Protein AF-A0A7J6UBP3-F1 (afdb_monomer)

Structure (mmCIF, N/CA/C/O backbone):
data_AF-A0A7J6UBP3-F1
#
_entry.id   AF-A0A7J6UBP3-F1
#
loop_
_atom_site.group_PDB
_atom_site.id
_atom_site.type_symbol
_atom_site.label_atom_id
_atom_site.label_alt_id
_atom_site.label_comp_id
_atom_site.label_asym_id
_atom_site.label_entity_id
_atom_site.label_seq_id
_atom_site.pdbx_PDB_ins_code
_atom_site.Cartn_x
_atom_site.Cartn_y
_atom_site.Cartn_z
_atom_site.occupancy
_atom_site.B_iso_or_equiv
_atom_site.auth_seq_id
_atom_site.auth_comp_id
_atom_site.auth_asym_id
_atom_site.auth_atom_id
_atom_site.pdbx_PDB_model_num
ATOM 1 N N . MET A 1 1 ? 36.883 30.446 -27.173 1.00 32.16 1 MET A N 1
ATOM 2 C CA . MET A 1 1 ? 37.947 30.997 -26.305 1.00 32.16 1 MET A CA 1
ATOM 3 C C . MET A 1 1 ? 37.702 32.483 -26.129 1.00 32.16 1 MET A C 1
ATOM 5 O O . MET A 1 1 ? 37.330 33.082 -27.133 1.00 32.16 1 MET A O 1
ATOM 9 N N . PRO A 1 2 ? 38.058 33.104 -24.996 1.00 51.06 2 PRO A N 1
ATOM 10 C CA . PRO A 1 2 ? 38.021 32.695 -23.576 1.00 51.06 2 PRO A CA 1
ATOM 11 C C . PRO A 1 2 ? 37.115 33.713 -22.802 1.00 51.06 2 PRO A C 1
ATOM 13 O O . PRO A 1 2 ? 36.391 34.444 -23.465 1.00 51.06 2 PRO A O 1
ATOM 16 N N . ALA A 1 3 ? 36.963 33.838 -21.480 1.00 42.03 3 ALA A N 1
ATOM 17 C CA . ALA A 1 3 ? 37.787 33.620 -20.286 1.00 42.03 3 ALA A CA 1
ATOM 18 C C . ALA A 1 3 ? 36.817 33.646 -19.063 1.00 42.03 3 ALA A C 1
ATOM 20 O O . ALA A 1 3 ? 35.845 34.396 -19.097 1.00 42.03 3 ALA A O 1
ATOM 21 N N . GLU A 1 4 ? 36.863 32.698 -18.117 1.00 41.88 4 GLU A N 1
ATOM 22 C CA . GLU A 1 4 ? 37.595 32.725 -16.819 1.00 41.88 4 GLU A CA 1
ATOM 23 C C . GLU A 1 4 ? 36.608 32.899 -15.633 1.00 41.88 4 GLU A C 1
ATOM 25 O O . GLU A 1 4 ? 35.741 33.762 -15.687 1.00 41.88 4 GLU A O 1
ATOM 30 N N . LEU A 1 5 ? 36.478 31.919 -14.711 1.00 41.25 5 LEU A N 1
ATOM 31 C CA . LEU A 1 5 ? 37.300 31.664 -13.493 1.00 41.25 5 LEU A CA 1
ATOM 32 C C . LEU A 1 5 ? 37.069 32.786 -12.442 1.00 41.25 5 LEU A C 1
ATOM 34 O O . LEU A 1 5 ? 37.090 33.946 -12.812 1.00 41.25 5 LEU A O 1
ATOM 38 N N . LEU A 1 6 ? 36.815 32.619 -11.135 1.00 41.12 6 LEU A N 1
ATOM 39 C CA . LEU A 1 6 ? 37.130 31.638 -10.078 1.00 41.12 6 LEU A CA 1
ATOM 40 C C . LEU A 1 6 ? 36.331 32.096 -8.816 1.00 41.12 6 LEU A C 1
ATOM 42 O O . LEU A 1 6 ? 36.178 33.293 -8.609 1.00 41.12 6 LEU A O 1
ATOM 46 N N . GLU A 1 7 ? 35.615 31.221 -8.100 1.00 38.06 7 GLU A N 1
ATOM 47 C CA . GLU A 1 7 ? 35.977 30.569 -6.814 1.00 38.06 7 GLU A CA 1
ATOM 48 C C . GLU A 1 7 ? 35.662 31.311 -5.490 1.00 38.06 7 GLU A C 1
ATOM 50 O O . GLU A 1 7 ? 36.004 32.473 -5.317 1.00 38.06 7 GLU A O 1
ATOM 55 N N . LYS A 1 8 ? 35.182 30.489 -4.528 1.00 35.69 8 LYS A N 1
ATOM 56 C CA . LYS A 1 8 ? 35.426 30.497 -3.060 1.00 35.69 8 LYS A CA 1
ATOM 57 C C . LYS A 1 8 ? 34.832 31.658 -2.228 1.00 35.69 8 LYS A C 1
ATOM 59 O O . LYS A 1 8 ? 34.708 32.773 -2.689 1.00 35.69 8 LYS A O 1
ATOM 64 N N . THR A 1 9 ? 34.404 31.500 -0.970 1.00 34.50 9 THR A N 1
ATOM 65 C CA . THR A 1 9 ? 34.638 30.480 0.071 1.00 34.50 9 THR A CA 1
ATOM 66 C C . THR A 1 9 ? 33.566 30.620 1.164 1.00 34.50 9 THR A C 1
ATOM 68 O O . THR A 1 9 ? 33.007 31.696 1.354 1.00 34.50 9 THR A O 1
ATOM 71 N N . ALA A 1 10 ? 33.328 29.535 1.902 1.00 38.06 10 ALA A N 1
ATOM 72 C CA . ALA A 1 10 ? 32.544 29.472 3.139 1.00 38.06 10 ALA A CA 1
ATOM 73 C C . ALA A 1 10 ? 33.155 30.286 4.302 1.00 38.06 10 ALA A C 1
ATOM 75 O O . ALA A 1 10 ? 34.328 30.656 4.234 1.00 38.06 10 ALA A O 1
ATOM 76 N N . PRO A 1 11 ? 32.432 30.407 5.430 1.00 42.06 11 PRO A N 1
ATOM 77 C CA . PRO A 1 11 ? 33.072 30.405 6.738 1.00 42.06 11 PRO A CA 1
ATOM 78 C C . PRO A 1 11 ? 32.599 29.225 7.601 1.00 42.06 11 PRO A C 1
ATOM 80 O O . PRO A 1 11 ? 31.406 28.938 7.710 1.00 42.06 11 PRO A O 1
ATOM 83 N N . ALA A 1 12 ? 33.577 28.562 8.216 1.00 36.28 12 ALA A N 1
ATOM 84 C CA . ALA A 1 12 ? 33.416 27.612 9.305 1.00 36.28 12 ALA A CA 1
ATOM 85 C C . ALA A 1 12 ? 33.688 28.312 10.652 1.00 36.28 12 ALA A C 1
ATOM 87 O O . ALA A 1 12 ? 34.549 29.183 10.724 1.00 36.28 12 ALA A O 1
ATOM 88 N N . GLU A 1 13 ? 32.892 27.913 11.649 1.00 35.66 13 GLU A N 1
ATOM 89 C CA . GLU A 1 13 ? 33.176 27.677 13.080 1.00 35.66 13 GLU A CA 1
ATOM 90 C C . GLU A 1 13 ? 34.154 28.574 13.870 1.00 35.66 13 GLU A C 1
ATOM 92 O O . GLU A 1 13 ? 35.322 28.687 13.531 1.00 35.66 13 GLU A O 1
ATOM 97 N N . GLU A 1 14 ? 33.710 29.080 15.032 1.00 33.69 14 GLU A N 1
ATOM 98 C CA . GLU A 1 14 ? 34.100 28.593 16.383 1.00 33.69 14 GLU A CA 1
ATOM 99 C C . GLU A 1 14 ? 33.494 29.501 17.490 1.00 33.69 14 GLU A C 1
ATOM 101 O O . GLU A 1 14 ? 33.507 30.722 17.389 1.00 33.69 14 GLU A O 1
ATOM 106 N N . LYS A 1 15 ? 32.703 28.945 18.425 1.00 33.66 15 LYS A N 1
ATOM 107 C CA . LYS A 1 15 ? 33.054 28.513 19.804 1.00 33.66 15 LYS A CA 1
ATOM 108 C C . LYS A 1 15 ? 33.225 29.652 20.830 1.00 33.66 15 LYS A C 1
ATOM 110 O O . LYS A 1 15 ? 34.252 30.310 20.862 1.00 33.66 15 LYS A O 1
ATOM 115 N N . THR A 1 16 ? 32.279 29.744 21.768 1.00 33.31 16 THR A N 1
ATOM 116 C CA . THR A 1 16 ? 32.472 30.232 23.154 1.00 33.31 16 THR A CA 1
ATOM 117 C C . THR A 1 16 ? 31.357 29.638 24.035 1.00 33.31 16 THR A C 1
ATOM 119 O O . THR A 1 16 ? 30.179 29.919 23.853 1.00 33.31 16 THR A O 1
ATOM 122 N N . THR A 1 17 ? 31.640 28.552 24.763 1.00 33.91 17 THR A N 1
ATOM 123 C CA . THR A 1 17 ? 31.821 28.513 26.233 1.00 33.91 17 THR A CA 1
ATOM 124 C C . THR A 1 17 ? 30.710 29.190 27.044 1.00 33.91 17 THR A C 1
ATOM 126 O O . THR A 1 17 ? 30.782 30.382 27.324 1.00 33.91 17 THR A O 1
ATOM 129 N N . ALA A 1 18 ? 29.740 28.395 27.508 1.00 35.28 18 ALA A N 1
ATOM 130 C CA . ALA A 1 18 ? 28.882 28.732 28.641 1.00 35.28 18 ALA A CA 1
ATOM 131 C C . ALA A 1 18 ? 29.313 27.870 29.837 1.00 35.28 18 ALA A C 1
ATOM 133 O O . ALA A 1 18 ? 29.130 26.652 29.836 1.00 35.28 18 ALA A O 1
ATOM 134 N N . ALA A 1 19 ? 29.959 28.509 30.811 1.00 36.62 19 ALA A N 1
ATOM 135 C CA . ALA A 1 19 ? 30.343 27.905 32.077 1.00 36.62 19 ALA A CA 1
ATOM 136 C C . ALA A 1 19 ? 29.115 27.765 32.988 1.00 36.62 19 ALA A C 1
ATOM 138 O O . ALA A 1 19 ? 28.266 28.656 33.055 1.00 36.62 19 ALA A O 1
ATOM 139 N N . ALA A 1 20 ? 29.040 26.622 33.665 1.00 36.22 20 ALA A N 1
ATOM 140 C CA . ALA A 1 20 ? 28.032 26.285 34.652 1.00 36.22 20 ALA A CA 1
ATOM 141 C C . ALA A 1 20 ? 28.152 27.190 35.889 1.00 36.22 20 ALA A C 1
ATOM 143 O O . ALA A 1 20 ? 29.243 27.364 36.428 1.00 36.22 20 ALA A O 1
ATOM 144 N N . ALA A 1 21 ? 27.021 27.737 36.332 1.00 37.94 21 ALA A N 1
ATOM 145 C CA . ALA A 1 21 ? 26.886 28.401 37.620 1.00 37.94 21 ALA A CA 1
ATOM 146 C C . ALA A 1 21 ? 26.309 27.405 38.636 1.00 37.94 21 ALA A C 1
ATOM 148 O O . ALA A 1 21 ? 25.178 26.937 38.506 1.00 37.94 21 ALA A O 1
ATOM 149 N N . GLU A 1 22 ? 27.135 27.081 39.620 1.00 42.56 22 GLU A N 1
ATOM 150 C CA . GLU A 1 22 ? 26.826 26.382 40.864 1.00 42.56 22 GLU A CA 1
ATOM 151 C C . GLU A 1 22 ? 26.228 27.393 41.864 1.00 42.56 22 GLU A C 1
ATOM 153 O O . GLU A 1 22 ? 26.698 28.535 41.912 1.00 42.56 22 GLU A O 1
ATOM 158 N N . PRO A 1 23 ? 25.228 27.013 42.682 1.00 44.75 23 PRO A N 1
ATOM 159 C CA . PRO A 1 23 ? 25.131 27.640 43.993 1.00 44.75 23 PRO A CA 1
ATOM 160 C C . PRO A 1 23 ? 25.002 26.633 45.143 1.00 44.75 23 PRO A C 1
ATOM 162 O O . PRO A 1 23 ? 24.041 25.875 45.244 1.00 44.75 23 PRO A O 1
ATOM 165 N N . ALA A 1 24 ? 25.986 26.764 46.032 1.00 39.84 24 ALA A N 1
ATOM 166 C CA . ALA A 1 24 ? 25.867 26.890 47.482 1.00 39.84 24 ALA A CA 1
ATOM 167 C C . ALA A 1 24 ? 25.302 25.703 48.280 1.00 39.84 24 ALA A C 1
ATOM 169 O O . ALA A 1 24 ? 24.102 25.565 48.513 1.00 39.84 24 ALA A O 1
ATOM 170 N N . ALA A 1 25 ? 26.248 24.930 48.817 1.00 40.84 25 ALA A N 1
ATOM 171 C CA . ALA A 1 25 ? 26.101 24.184 50.056 1.00 40.84 25 ALA A CA 1
ATOM 172 C C . ALA A 1 25 ? 25.682 25.120 51.206 1.00 40.84 25 ALA A C 1
ATOM 174 O O . ALA A 1 25 ? 26.228 26.213 51.360 1.00 40.84 25 ALA A O 1
ATOM 175 N N . ALA A 1 26 ? 24.712 24.675 52.003 1.00 43.31 26 ALA A N 1
ATOM 176 C CA . ALA A 1 26 ? 24.306 25.343 53.228 1.00 43.31 26 ALA A CA 1
ATOM 177 C C . ALA A 1 26 ? 25.382 25.163 54.310 1.00 43.31 26 ALA A C 1
ATOM 179 O O . ALA A 1 26 ? 25.846 24.051 54.559 1.00 43.31 26 ALA A O 1
ATOM 180 N N . GLU A 1 27 ? 25.760 26.276 54.931 1.00 44.78 27 GLU A N 1
ATOM 181 C CA . GLU A 1 27 ? 26.650 26.362 56.084 1.00 44.78 27 GLU A CA 1
ATOM 182 C C . GLU A 1 27 ? 26.034 25.663 57.308 1.00 44.78 27 GLU A C 1
ATOM 184 O O . GLU A 1 27 ? 24.951 26.023 57.774 1.00 44.78 27 GLU A O 1
ATOM 189 N N . GLU A 1 28 ? 26.749 24.682 57.860 1.00 42.41 28 GLU A N 1
ATOM 190 C CA . GLU A 1 28 ? 26.520 24.173 59.211 1.00 42.41 28 GLU A CA 1
ATOM 191 C C . GLU A 1 28 ? 27.063 25.188 60.228 1.00 42.41 28 GLU A C 1
ATOM 193 O O . GLU A 1 28 ? 28.261 25.470 60.280 1.00 42.41 28 GLU A O 1
ATOM 198 N N . GLN A 1 29 ? 26.179 25.739 61.060 1.00 49.97 29 GLN A N 1
ATOM 199 C CA . GLN A 1 29 ? 26.571 26.499 62.245 1.00 49.97 29 GLN A CA 1
ATOM 200 C C . GLN A 1 29 ? 27.044 25.538 63.354 1.00 49.97 29 GLN A C 1
ATOM 202 O O . GLN A 1 29 ? 26.302 24.617 63.707 1.00 49.97 29 GLN A O 1
ATOM 207 N N . PRO A 1 30 ? 28.222 25.753 63.969 1.00 46.72 30 PRO A N 1
ATOM 208 C CA . PRO A 1 30 ? 28.625 25.023 65.164 1.00 46.72 30 PRO A CA 1
ATOM 209 C C . PRO A 1 30 ? 27.889 25.586 66.388 1.00 46.72 30 PRO A C 1
ATOM 211 O O . PRO A 1 30 ? 28.168 26.695 66.842 1.00 46.72 30 PRO A O 1
ATOM 214 N N . VAL A 1 31 ? 26.936 24.824 66.929 1.00 47.44 31 VAL A N 1
ATOM 215 C CA . VAL A 1 31 ? 26.279 25.149 68.203 1.00 47.44 31 VAL A CA 1
ATOM 216 C C . VAL A 1 31 ? 27.176 24.713 69.365 1.00 47.44 31 VAL A C 1
ATOM 218 O O . VAL A 1 31 ? 27.566 23.552 69.480 1.00 47.44 31 VAL A O 1
ATOM 221 N N . ASP A 1 32 ? 27.487 25.690 70.211 1.00 50.00 32 ASP A N 1
ATOM 222 C CA . ASP A 1 32 ? 28.273 25.629 71.445 1.00 50.00 32 ASP A CA 1
ATOM 223 C C . ASP A 1 32 ? 27.856 24.477 72.392 1.00 50.00 32 ASP A C 1
ATOM 225 O O . ASP A 1 32 ? 26.688 24.393 72.790 1.00 50.00 32 ASP A O 1
ATOM 229 N N . PRO A 1 33 ? 28.783 23.614 72.857 1.00 55.00 33 PRO A N 1
ATOM 230 C CA . PRO A 1 33 ? 28.477 22.561 73.811 1.00 55.00 33 PRO A CA 1
ATOM 231 C C . PRO A 1 33 ? 28.711 23.071 75.235 1.00 55.00 33 PRO A C 1
ATOM 233 O O . PRO A 1 33 ? 29.698 22.726 75.884 1.00 55.00 33 PRO A O 1
ATOM 236 N N . LYS A 1 34 ? 27.810 23.906 75.750 1.00 57.00 34 LYS A N 1
ATOM 237 C CA . LYS A 1 34 ? 27.761 24.213 77.187 1.00 57.00 34 LYS A CA 1
ATOM 238 C C . LYS A 1 34 ? 26.406 24.795 77.549 1.00 57.00 34 LYS A C 1
ATOM 240 O O . LYS A 1 34 ? 26.166 25.970 77.321 1.00 57.00 34 LYS A O 1
ATOM 245 N N . LEU A 1 35 ? 25.557 23.936 78.115 1.00 47.22 35 LEU A N 1
ATOM 246 C CA . LEU A 1 35 ? 24.614 24.177 79.220 1.00 47.22 35 LEU A CA 1
ATOM 247 C C . LEU A 1 35 ? 23.577 23.042 79.215 1.00 47.22 35 LEU A C 1
ATOM 249 O O . LEU A 1 35 ? 22.476 23.169 78.691 1.00 47.22 35 LEU A O 1
ATOM 253 N N . LEU A 1 36 ? 23.954 21.902 79.798 1.00 50.94 36 LEU A N 1
ATOM 254 C CA . LEU A 1 36 ? 23.003 20.869 80.206 1.00 50.94 36 LEU A CA 1
ATOM 255 C C . LEU A 1 36 ? 22.408 21.279 81.563 1.00 50.94 36 LEU A C 1
ATOM 257 O O . LEU A 1 36 ? 23.170 21.384 82.527 1.00 50.94 36 LEU A O 1
ATOM 261 N N . PRO A 1 37 ? 21.086 21.477 81.698 1.00 52.19 37 PRO A N 1
ATOM 262 C CA . PRO A 1 37 ? 20.438 21.335 82.988 1.00 52.19 37 PRO A CA 1
ATOM 263 C C . PRO A 1 37 ? 20.357 19.843 83.330 1.00 52.19 37 PRO A C 1
ATOM 265 O O . PRO A 1 37 ? 19.962 19.007 82.518 1.00 52.19 37 PRO A O 1
ATOM 268 N N . SER A 1 38 ? 20.781 19.517 84.544 1.00 51.66 38 SER A N 1
ATOM 269 C CA . SER A 1 38 ? 20.821 18.188 85.144 1.00 51.66 38 SER A CA 1
ATOM 270 C C . SER A 1 38 ? 19.467 17.481 85.022 1.00 51.66 38 SER A C 1
ATOM 272 O O . SER A 1 38 ? 18.540 17.760 85.782 1.00 51.66 38 SER A O 1
ATOM 274 N N . ALA A 1 39 ? 19.347 16.547 84.077 1.00 50.16 39 ALA A N 1
ATOM 275 C CA . ALA A 1 39 ? 18.206 15.649 83.998 1.00 50.16 39 ALA A CA 1
ATOM 276 C C . ALA A 1 39 ? 18.234 14.716 85.217 1.00 50.16 39 ALA A C 1
ATOM 278 O O . ALA A 1 39 ? 19.058 13.806 85.310 1.00 50.16 39 ALA A O 1
ATOM 279 N N . GLN A 1 40 ? 17.349 14.966 86.182 1.00 50.47 40 GLN A N 1
ATOM 280 C CA . GLN A 1 40 ? 17.013 13.994 87.214 1.00 50.47 40 GLN A CA 1
ATOM 281 C C . GLN A 1 40 ? 16.325 12.806 86.538 1.00 50.47 40 GLN A C 1
ATOM 283 O O . GLN A 1 40 ? 15.156 12.870 86.161 1.00 50.47 40 GLN A O 1
ATOM 288 N N . THR A 1 41 ? 17.074 11.721 86.372 1.00 43.50 41 THR A N 1
ATOM 289 C CA . THR A 1 41 ? 16.579 10.429 85.902 1.00 43.50 41 THR A CA 1
ATOM 290 C C . THR A 1 41 ? 15.648 9.834 86.958 1.00 43.50 41 THR A C 1
ATOM 292 O O . THR A 1 41 ? 16.077 9.113 87.856 1.00 43.50 41 THR A O 1
ATOM 295 N N . ILE A 1 42 ? 14.354 10.138 86.872 1.00 53.12 42 ILE A N 1
ATOM 296 C CA . ILE A 1 42 ? 13.326 9.345 87.548 1.00 53.12 42 ILE A CA 1
ATOM 297 C C . ILE A 1 42 ? 13.184 8.065 86.725 1.00 53.12 42 ILE A C 1
ATOM 299 O O . ILE A 1 42 ? 12.678 8.087 85.604 1.00 53.12 42 ILE A O 1
ATOM 303 N N . ALA A 1 43 ? 13.690 6.956 87.262 1.00 50.81 43 ALA A N 1
ATOM 304 C CA . ALA A 1 43 ? 13.569 5.638 86.658 1.00 50.81 43 ALA A CA 1
ATOM 305 C C . ALA A 1 43 ? 12.086 5.236 86.609 1.00 50.81 43 ALA A C 1
ATOM 307 O O . ALA A 1 43 ? 11.526 4.753 87.592 1.00 50.81 43 ALA A O 1
ATOM 308 N N . GLN A 1 44 ? 11.433 5.466 85.469 1.00 57.38 44 GLN A N 1
ATOM 309 C CA . GLN A 1 44 ? 10.134 4.864 85.204 1.00 57.38 44 GLN A CA 1
ATOM 310 C C . GLN A 1 44 ? 10.312 3.353 84.991 1.00 57.38 44 GLN A C 1
ATOM 312 O O . GLN A 1 44 ? 11.276 2.931 84.345 1.00 57.38 44 GLN A O 1
ATOM 317 N N . PRO A 1 45 ? 9.408 2.517 85.530 1.00 53.56 45 PRO A N 1
ATOM 318 C CA . PRO A 1 45 ? 9.512 1.071 85.407 1.00 53.56 45 PRO A CA 1
ATOM 319 C C . PRO A 1 45 ? 9.417 0.669 83.931 1.00 53.56 45 PRO A C 1
ATOM 321 O O . PRO A 1 45 ? 8.406 0.911 83.270 1.00 53.56 45 PRO A O 1
ATOM 324 N N . ALA A 1 46 ? 10.472 0.022 83.427 1.00 55.31 46 ALA A N 1
ATOM 325 C CA . ALA A 1 46 ? 10.654 -0.356 82.022 1.00 55.31 46 ALA A CA 1
ATOM 326 C C . ALA A 1 46 ? 9.493 -1.176 81.413 1.00 55.31 46 ALA A C 1
ATOM 328 O O . ALA A 1 46 ? 9.361 -1.242 80.193 1.00 55.31 46 ALA A O 1
ATOM 329 N N . GLY A 1 47 ? 8.622 -1.765 82.242 1.00 54.00 47 GLY A N 1
ATOM 330 C CA . GLY A 1 47 ? 7.438 -2.504 81.797 1.00 54.00 47 GLY A CA 1
ATOM 331 C C . GLY A 1 47 ? 6.327 -1.639 81.183 1.00 54.00 47 GLY A C 1
ATOM 332 O O . GLY A 1 47 ? 5.704 -2.067 80.219 1.00 54.00 47 GLY A O 1
ATOM 333 N N . PHE A 1 48 ? 6.104 -0.411 81.671 1.00 54.72 48 PHE A N 1
ATOM 334 C CA . PHE A 1 48 ? 4.983 0.431 81.209 1.00 54.72 48 PHE A CA 1
ATOM 335 C C . PHE A 1 48 ? 5.257 1.130 79.869 1.00 54.72 48 PHE A C 1
ATOM 337 O O . PHE A 1 48 ? 4.352 1.299 79.052 1.00 54.72 48 PHE A O 1
ATOM 344 N N . VAL A 1 49 ? 6.514 1.502 79.612 1.00 58.69 49 VAL A N 1
ATOM 345 C CA . VAL A 1 49 ? 6.916 2.179 78.366 1.00 58.69 49 VAL A CA 1
ATOM 346 C C . VAL A 1 49 ? 6.841 1.220 77.172 1.00 58.69 49 VAL A C 1
ATOM 348 O O . VAL A 1 49 ? 6.398 1.607 76.094 1.00 58.69 49 VAL A O 1
ATOM 351 N N . LEU A 1 50 ? 7.185 -0.056 77.373 1.00 61.19 50 LEU A N 1
ATOM 352 C CA . LEU A 1 50 ? 7.131 -1.086 76.331 1.00 61.19 50 LEU A CA 1
ATOM 353 C C . LEU A 1 50 ? 5.698 -1.447 75.912 1.00 61.19 50 LEU A C 1
ATOM 355 O O . LEU A 1 50 ? 5.455 -1.701 74.732 1.00 61.19 50 LEU A O 1
ATOM 359 N N . GLU A 1 51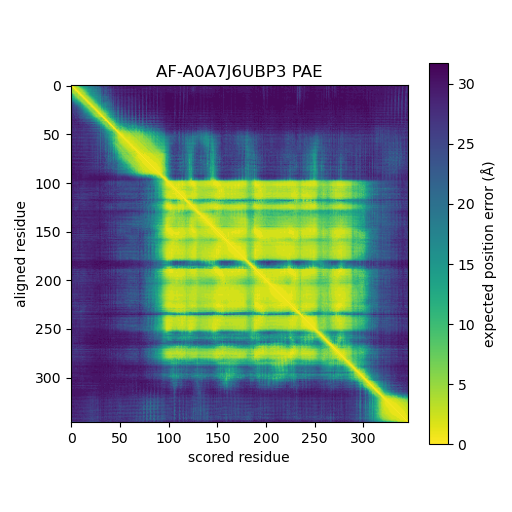 ? 4.738 -1.461 76.840 1.00 65.62 51 GLU A N 1
ATOM 360 C CA . GLU A 1 51 ? 3.331 -1.723 76.504 1.00 65.62 51 GLU A CA 1
ATOM 361 C C . GLU A 1 51 ? 2.659 -0.535 75.807 1.00 65.62 51 GLU A C 1
ATOM 363 O O . GLU A 1 51 ? 1.902 -0.737 74.852 1.00 65.62 51 GLU A O 1
ATOM 368 N N . ALA A 1 52 ? 2.971 0.697 76.221 1.00 67.81 52 ALA A N 1
ATOM 369 C CA . ALA A 1 52 ? 2.487 1.902 75.550 1.00 67.81 52 ALA A CA 1
ATOM 370 C C . ALA A 1 52 ? 3.038 2.010 74.115 1.00 67.81 52 ALA A C 1
ATOM 372 O O . ALA A 1 52 ? 2.262 2.196 73.178 1.00 67.81 52 ALA A O 1
ATOM 373 N N . GLN A 1 53 ? 4.342 1.770 73.921 1.00 70.25 53 GLN A N 1
ATOM 374 C CA . GLN A 1 53 ? 4.969 1.775 72.592 1.00 70.25 53 GLN A CA 1
ATOM 375 C C . GLN A 1 53 ? 4.440 0.657 71.682 1.00 70.25 53 GLN A C 1
ATOM 377 O O . GLN A 1 53 ? 4.248 0.879 70.489 1.00 70.25 53 GLN A O 1
ATOM 382 N N . LYS A 1 54 ? 4.136 -0.534 72.220 1.00 74.56 54 LYS A N 1
ATOM 383 C CA . LYS A 1 54 ? 3.505 -1.612 71.436 1.00 74.56 54 LYS A CA 1
ATOM 384 C C . LYS A 1 54 ? 2.086 -1.261 70.991 1.00 74.56 54 LYS A C 1
ATOM 386 O O . LYS A 1 54 ? 1.720 -1.575 69.860 1.00 74.56 54 LYS A O 1
ATOM 391 N N . LYS A 1 55 ? 1.287 -0.610 71.846 1.00 74.00 55 LYS A N 1
ATOM 392 C CA . LYS A 1 55 ? -0.058 -0.142 71.468 1.00 74.00 55 LYS A CA 1
ATOM 393 C C . LYS A 1 55 ? -0.009 0.967 70.421 1.00 74.00 55 LYS A C 1
ATOM 395 O O . LYS A 1 55 ? -0.819 0.951 69.499 1.00 74.00 55 LYS A O 1
ATOM 400 N N . GLU A 1 56 ? 0.942 1.888 70.531 1.00 74.06 56 GLU A N 1
ATOM 401 C CA . GLU A 1 56 ? 1.116 2.969 69.560 1.00 74.06 56 GLU A CA 1
ATOM 402 C C . GLU A 1 56 ? 1.611 2.446 68.203 1.00 74.06 56 GLU A C 1
ATOM 404 O O . GLU A 1 56 ? 1.047 2.800 67.169 1.00 74.06 56 GLU A O 1
ATOM 409 N N . ALA A 1 57 ? 2.563 1.506 68.195 1.00 71.88 57 ALA A N 1
ATOM 410 C CA . ALA A 1 57 ? 3.019 0.842 66.973 1.00 71.88 57 ALA A CA 1
ATOM 411 C C . ALA A 1 57 ? 1.896 0.041 66.288 1.00 71.88 57 ALA A C 1
ATOM 413 O O . ALA A 1 57 ? 1.751 0.107 65.068 1.00 71.88 57 ALA A O 1
ATOM 414 N N . ALA A 1 58 ? 1.056 -0.663 67.058 1.00 74.06 58 ALA A N 1
ATOM 415 C CA . ALA A 1 58 ? -0.098 -1.384 66.517 1.00 74.06 58 ALA A CA 1
ATOM 416 C C . ALA A 1 58 ? -1.159 -0.433 65.930 1.00 74.06 58 ALA A C 1
ATOM 418 O O . ALA A 1 58 ? -1.727 -0.718 64.875 1.00 74.06 58 ALA A O 1
ATOM 419 N N . ALA A 1 59 ? -1.397 0.718 66.568 1.00 72.81 59 ALA A N 1
ATOM 420 C CA . ALA A 1 59 ? -2.307 1.742 66.055 1.00 72.81 59 ALA A CA 1
ATOM 421 C C . ALA A 1 59 ? -1.772 2.404 64.771 1.00 72.81 59 ALA A C 1
ATOM 423 O O . ALA A 1 59 ? -2.533 2.614 63.827 1.00 72.81 59 ALA A O 1
ATOM 424 N N . GLN A 1 60 ? -0.464 2.668 64.696 1.00 74.25 60 GLN A N 1
ATOM 425 C CA . GLN A 1 60 ? 0.184 3.196 63.491 1.00 74.25 60 GLN A CA 1
ATOM 426 C C . GLN A 1 60 ? 0.168 2.182 62.336 1.00 74.25 60 GLN A C 1
ATOM 428 O O . GLN A 1 60 ? -0.104 2.565 61.199 1.00 74.25 60 GLN A O 1
ATOM 433 N N . GLN A 1 61 ? 0.368 0.887 62.611 1.00 75.81 61 GLN A N 1
ATOM 434 C CA . GLN A 1 61 ? 0.233 -0.169 61.599 1.00 75.81 61 GLN A CA 1
ATOM 435 C C . GLN A 1 61 ? -1.202 -0.299 61.076 1.00 75.81 61 GLN A C 1
ATOM 437 O O . GLN A 1 61 ? -1.399 -0.444 59.870 1.00 75.81 61 GLN A O 1
ATOM 442 N N . ALA A 1 62 ? -2.206 -0.196 61.951 1.00 73.56 62 ALA A N 1
ATOM 443 C CA . ALA A 1 62 ? -3.610 -0.225 61.546 1.00 73.56 62 ALA A CA 1
ATOM 444 C C . ALA A 1 62 ? -3.995 1.002 60.697 1.00 73.56 62 ALA A C 1
ATOM 446 O O . ALA A 1 62 ? -4.683 0.862 59.686 1.00 73.56 62 ALA A O 1
ATOM 447 N N . ALA A 1 63 ? -3.508 2.194 61.057 1.00 73.56 63 ALA A N 1
ATOM 448 C CA . ALA A 1 63 ? -3.733 3.415 60.283 1.00 73.56 63 ALA A CA 1
ATOM 449 C C . ALA A 1 63 ? -3.038 3.372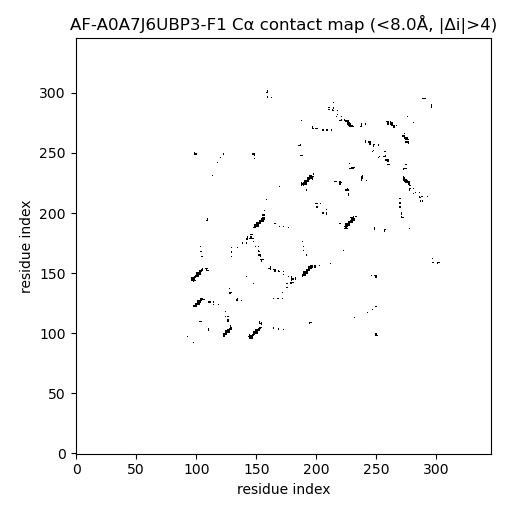 58.909 1.00 73.56 63 ALA A C 1
ATOM 451 O O . ALA A 1 63 ? -3.634 3.766 57.906 1.00 73.56 63 ALA A O 1
ATOM 452 N N . ALA A 1 64 ? -1.813 2.841 58.840 1.00 72.38 64 ALA A N 1
ATOM 453 C CA . ALA A 1 64 ? -1.087 2.666 57.583 1.00 72.38 64 ALA A CA 1
ATOM 454 C C . ALA A 1 64 ? -1.776 1.655 56.648 1.00 72.38 64 ALA A C 1
ATOM 456 O O . ALA A 1 64 ? -1.873 1.901 55.447 1.00 72.38 64 ALA A O 1
ATOM 457 N N . ALA A 1 65 ? -2.313 0.557 57.190 1.00 73.94 65 ALA A N 1
ATOM 458 C CA . ALA A 1 65 ? -3.064 -0.429 56.411 1.00 73.94 65 ALA A CA 1
ATOM 459 C C . ALA A 1 65 ? -4.378 0.147 55.849 1.00 73.94 65 ALA A C 1
ATOM 461 O O . ALA A 1 65 ? -4.696 -0.070 54.681 1.00 73.94 65 ALA A O 1
ATOM 462 N N . ALA A 1 66 ? -5.110 0.938 56.641 1.00 74.31 66 ALA A N 1
ATOM 463 C CA . ALA A 1 66 ? -6.324 1.616 56.179 1.00 74.31 66 ALA A CA 1
ATOM 464 C C . ALA A 1 66 ? -6.028 2.671 55.094 1.00 74.31 66 ALA A C 1
ATOM 466 O O . ALA A 1 66 ? -6.762 2.779 54.112 1.00 74.31 66 ALA A O 1
ATOM 467 N N . ALA A 1 67 ? -4.924 3.414 55.231 1.00 74.31 67 ALA A N 1
ATOM 468 C CA . ALA A 1 67 ? -4.488 4.376 54.222 1.00 74.31 67 ALA A CA 1
ATOM 469 C C . ALA A 1 67 ? -4.075 3.698 52.902 1.00 74.31 67 ALA A C 1
ATOM 471 O O . ALA A 1 67 ? -4.398 4.213 51.832 1.00 74.31 67 ALA A O 1
ATOM 472 N N . ALA A 1 68 ? -3.413 2.537 52.964 1.00 77.25 68 ALA A N 1
ATOM 473 C CA . ALA A 1 68 ? -3.049 1.757 51.780 1.00 77.25 68 ALA A CA 1
ATOM 474 C C . ALA A 1 68 ? -4.288 1.223 51.036 1.00 77.25 68 ALA A C 1
ATOM 476 O O . ALA A 1 68 ? -4.370 1.364 49.818 1.00 77.25 68 ALA A O 1
ATOM 477 N N . SER A 1 69 ? -5.285 0.711 51.767 1.00 82.75 69 SER A N 1
ATOM 478 C CA . SER A 1 69 ? -6.552 0.236 51.188 1.00 82.75 69 SER A CA 1
ATOM 479 C C . SER A 1 69 ? -7.313 1.353 50.464 1.00 82.75 69 SER A C 1
ATOM 481 O O . SER A 1 69 ? -7.756 1.170 49.333 1.00 82.75 69 SER A O 1
ATOM 483 N N . ASN A 1 70 ? -7.415 2.539 51.073 1.00 83.38 70 ASN A N 1
ATOM 484 C CA . ASN A 1 70 ? -8.070 3.690 50.441 1.00 83.38 70 ASN A CA 1
ATOM 485 C C . ASN A 1 70 ? -7.318 4.175 49.191 1.00 83.38 70 ASN A C 1
ATOM 487 O O . ASN A 1 70 ? -7.930 4.679 48.249 1.00 83.38 70 ASN A O 1
ATOM 491 N N . MET A 1 71 ? -5.989 4.034 49.171 1.00 81.31 71 MET A N 1
ATOM 492 C CA . MET A 1 71 ? -5.172 4.401 48.016 1.00 81.31 71 MET A CA 1
ATOM 493 C C . MET A 1 71 ? -5.375 3.423 46.852 1.00 81.31 71 MET A C 1
ATOM 495 O O . MET A 1 71 ? -5.516 3.872 45.715 1.00 81.31 71 MET A O 1
ATOM 499 N N . GLU A 1 72 ? -5.462 2.117 47.123 1.00 85.50 72 GLU A N 1
ATOM 500 C CA . GLU A 1 72 ? -5.781 1.105 46.106 1.00 85.50 72 GLU A CA 1
ATOM 501 C C . GLU A 1 72 ? -7.184 1.301 45.518 1.00 85.50 72 GLU A C 1
ATOM 503 O O . GLU A 1 72 ? -7.337 1.277 44.295 1.00 85.50 72 GLU A O 1
ATOM 508 N N . GLU A 1 73 ? -8.198 1.569 46.348 1.00 87.69 73 GLU A N 1
ATOM 509 C CA . GLU A 1 73 ? -9.559 1.855 45.870 1.00 87.69 73 GLU A CA 1
ATOM 510 C C . GLU A 1 73 ? -9.603 3.103 44.980 1.00 87.69 73 GLU A C 1
ATOM 512 O O . GLU A 1 73 ? -10.225 3.096 43.913 1.00 87.69 73 GLU A O 1
ATOM 517 N N . HIS A 1 74 ? -8.892 4.165 45.369 1.00 81.31 74 HIS A N 1
ATOM 518 C CA . HIS A 1 74 ? -8.795 5.379 44.564 1.00 81.31 74 HIS A CA 1
ATOM 519 C C . HIS A 1 74 ? -8.082 5.116 43.226 1.00 81.31 74 HIS A C 1
ATOM 521 O O . HIS A 1 74 ? -8.469 5.666 42.188 1.00 81.31 74 HIS A O 1
ATOM 527 N N . GLN A 1 75 ? -7.048 4.275 43.222 1.00 82.06 75 GLN A N 1
ATOM 528 C CA . GLN A 1 75 ? -6.312 3.925 42.010 1.00 82.06 75 GLN A CA 1
ATOM 529 C C . GLN A 1 75 ? -7.175 3.080 41.060 1.00 82.06 75 GLN A C 1
ATOM 531 O O . GLN A 1 75 ? -7.217 3.353 39.861 1.00 82.06 75 GLN A O 1
ATOM 536 N N . GLN A 1 76 ? -7.946 2.128 41.595 1.00 88.12 76 GLN A N 1
ATOM 537 C CA . GLN A 1 76 ? -8.909 1.338 40.823 1.00 88.12 76 GLN A CA 1
ATOM 538 C C . GLN A 1 76 ? -10.049 2.197 40.259 1.00 88.12 76 GLN A C 1
ATOM 540 O O . GLN A 1 76 ? -10.414 2.037 39.093 1.00 88.12 76 GLN A O 1
ATOM 545 N N . GLN A 1 77 ? -10.583 3.151 41.031 1.00 86.75 77 GLN A N 1
ATOM 546 C CA . GLN A 1 77 ? -11.584 4.097 40.527 1.00 86.75 77 GLN A CA 1
ATOM 547 C C . GLN A 1 77 ? -11.035 4.977 39.403 1.00 86.75 77 GLN A C 1
ATOM 549 O O . GLN A 1 77 ? -11.722 5.177 38.401 1.00 86.75 77 GLN A O 1
ATOM 554 N N . GLN A 1 78 ? -9.803 5.479 39.529 1.00 76.94 78 GLN A N 1
ATOM 555 C CA . GLN A 1 78 ? -9.168 6.234 38.448 1.00 76.94 78 GLN A CA 1
ATOM 556 C C . GLN A 1 78 ? -8.998 5.379 37.190 1.00 76.94 78 GLN A C 1
ATOM 558 O O . GLN A 1 78 ? -9.301 5.858 36.098 1.00 76.94 78 GLN A O 1
ATOM 563 N N . GLN A 1 79 ? -8.580 4.120 37.335 1.00 80.75 79 GLN A N 1
ATOM 564 C CA . GLN A 1 79 ? -8.455 3.183 36.219 1.00 80.75 79 GLN A CA 1
ATOM 565 C C . GLN A 1 79 ? -9.804 2.978 35.507 1.00 80.75 79 GLN A C 1
ATOM 567 O O . GLN A 1 79 ? -9.882 3.119 34.292 1.00 80.75 79 GLN A O 1
ATOM 572 N N . LEU A 1 80 ? -10.887 2.757 36.263 1.00 88.94 80 LEU A N 1
ATOM 573 C CA . LEU A 1 80 ? -12.245 2.596 35.727 1.00 88.94 80 LEU A CA 1
ATOM 574 C C . LEU A 1 80 ? -12.761 3.849 35.010 1.00 88.94 80 LEU A C 1
ATOM 576 O O . LEU A 1 80 ? -13.425 3.743 33.979 1.00 88.94 80 LEU A O 1
ATOM 580 N N . ILE A 1 81 ? -12.467 5.039 35.540 1.00 83.81 81 ILE A N 1
ATOM 581 C CA . ILE A 1 81 ? -12.821 6.310 34.895 1.00 83.81 81 ILE A CA 1
ATOM 582 C C . ILE A 1 81 ? -12.064 6.460 33.573 1.00 83.81 81 ILE A C 1
ATOM 584 O O . ILE A 1 81 ? -12.660 6.859 32.572 1.00 83.81 81 ILE A O 1
ATOM 588 N N . TRP A 1 82 ? -10.777 6.107 33.549 1.00 71.50 82 TRP A N 1
ATOM 589 C CA . TRP A 1 82 ? -9.965 6.120 32.335 1.00 71.50 82 TRP A CA 1
ATOM 590 C C . TRP A 1 82 ? -10.458 5.120 31.295 1.00 71.50 82 TRP A C 1
ATOM 592 O O . TRP A 1 82 ? -10.645 5.499 30.140 1.00 71.50 82 TRP A O 1
ATOM 602 N N . ASP A 1 83 ? -10.739 3.884 31.699 1.00 84.50 83 ASP A N 1
ATOM 603 C CA . ASP A 1 83 ? -11.268 2.849 30.813 1.00 84.50 83 ASP A CA 1
ATOM 604 C C . ASP A 1 83 ? -12.622 3.267 30.233 1.00 84.50 83 ASP A C 1
ATOM 606 O O . ASP A 1 83 ? -12.850 3.127 29.031 1.00 84.50 83 ASP A O 1
ATOM 610 N N . LYS A 1 84 ? -13.492 3.877 31.049 1.00 85.19 84 LYS A N 1
ATOM 611 C CA . LYS A 1 84 ? -14.780 4.412 30.597 1.00 85.19 84 LYS A CA 1
ATOM 612 C C . LYS A 1 84 ? -14.623 5.596 29.644 1.00 85.19 84 LYS A C 1
ATOM 614 O O . LYS A 1 84 ? -15.308 5.636 28.633 1.00 85.19 84 LYS A O 1
ATOM 619 N N . LEU A 1 85 ? -13.710 6.532 29.906 1.00 69.44 85 LEU A N 1
ATOM 620 C CA . LEU A 1 85 ? -13.423 7.651 28.998 1.00 69.44 85 LEU A CA 1
ATOM 621 C C . LEU A 1 85 ? -12.845 7.176 27.663 1.00 69.44 85 LEU A C 1
ATOM 623 O O . LEU A 1 85 ? -13.198 7.716 26.616 1.00 69.44 85 LEU A O 1
ATOM 627 N N . ILE A 1 86 ? -11.975 6.163 27.685 1.00 73.75 86 ILE A N 1
ATOM 628 C CA . ILE A 1 86 ? -11.459 5.518 26.476 1.00 73.75 86 ILE A CA 1
ATOM 629 C C . ILE A 1 86 ? -12.614 4.857 25.725 1.00 73.75 86 ILE A C 1
ATOM 631 O O . ILE A 1 86 ? -12.738 5.064 24.521 1.00 73.75 86 ILE A O 1
ATOM 635 N N . GLN A 1 87 ? -13.484 4.125 26.419 1.00 74.69 87 GLN A N 1
ATOM 636 C CA . GLN A 1 87 ? -14.645 3.471 25.826 1.00 74.69 87 GLN A CA 1
ATOM 637 C C . GLN A 1 87 ? -15.631 4.487 25.224 1.00 74.69 87 GLN A C 1
ATOM 639 O O . GLN A 1 87 ? -15.972 4.364 24.055 1.00 74.69 87 GLN A O 1
ATOM 644 N N . ASP A 1 88 ? -15.990 5.551 25.944 1.00 69.81 88 ASP A N 1
ATOM 645 C CA . ASP A 1 88 ? -16.892 6.614 25.476 1.00 69.81 88 ASP A CA 1
ATOM 646 C C . ASP A 1 88 ? -16.273 7.418 24.310 1.00 69.81 88 ASP A C 1
ATOM 648 O O . ASP A 1 88 ? -16.958 7.808 23.356 1.00 69.81 88 ASP A O 1
ATOM 652 N N . TYR A 1 89 ? -14.955 7.651 24.325 1.00 60.50 89 TYR A N 1
ATOM 653 C CA . TYR A 1 89 ? -14.228 8.253 23.202 1.00 60.50 89 TYR A CA 1
ATOM 654 C C . TYR A 1 89 ? -14.218 7.341 21.967 1.00 60.50 89 TYR A C 1
ATOM 656 O O . TYR A 1 89 ? -14.330 7.816 20.832 1.00 60.50 89 TYR A O 1
ATOM 664 N N . LEU A 1 90 ? -14.096 6.029 22.172 1.00 58.66 90 LEU A N 1
ATOM 665 C CA . LEU A 1 90 ? -14.187 5.036 21.107 1.00 58.66 90 LEU A CA 1
ATOM 666 C C . LEU A 1 90 ? -15.621 4.967 20.557 1.00 58.66 90 LEU A C 1
ATOM 668 O O . LEU A 1 90 ? -15.807 5.081 19.346 1.00 58.66 90 LEU A O 1
ATOM 672 N N . ASP A 1 91 ? -16.631 4.897 21.422 1.00 60.44 91 ASP A N 1
ATOM 673 C CA . ASP A 1 91 ? -18.050 4.770 21.072 1.00 60.44 91 ASP A CA 1
ATOM 674 C C . ASP A 1 91 ? -18.597 6.029 20.377 1.00 60.44 91 ASP A C 1
ATOM 676 O O . ASP A 1 91 ? -19.296 5.935 19.364 1.00 60.44 91 ASP A O 1
ATOM 680 N N . SER A 1 92 ? -18.199 7.225 20.823 1.00 54.75 92 SER A N 1
ATOM 681 C CA . SER A 1 92 ? -18.563 8.491 20.162 1.00 54.75 92 SER A CA 1
ATOM 682 C C . SER A 1 92 ? -17.925 8.656 18.775 1.00 54.75 92 SER A C 1
ATOM 684 O O . SER A 1 92 ? -18.505 9.310 17.903 1.00 54.75 92 SER A O 1
ATOM 686 N N . ARG A 1 93 ? -16.775 8.015 18.510 1.00 50.81 93 ARG A N 1
ATOM 687 C CA . ARG A 1 93 ? -16.192 7.922 17.159 1.00 50.81 93 ARG A CA 1
ATOM 688 C C . ARG A 1 93 ? -16.790 6.798 16.313 1.00 50.81 93 ARG A C 1
ATOM 690 O O . ARG A 1 93 ? -16.798 6.929 15.090 1.00 50.81 93 ARG A O 1
ATOM 697 N N . HIS A 1 94 ? -17.327 5.740 16.918 1.00 47.81 94 HIS A N 1
ATOM 698 C CA . HIS A 1 94 ? -17.929 4.610 16.203 1.00 47.81 94 HIS A CA 1
ATOM 699 C C . HIS A 1 94 ? -19.213 4.966 15.431 1.00 47.81 94 HIS A C 1
ATOM 701 O O . HIS A 1 94 ? -19.525 4.299 14.442 1.00 47.81 94 HIS A O 1
ATOM 707 N N . ALA A 1 95 ? -19.903 6.062 15.770 1.00 47.75 95 ALA A N 1
ATOM 708 C CA . ALA A 1 95 ? -21.039 6.560 14.983 1.00 47.75 95 ALA A CA 1
ATOM 709 C C . ALA A 1 95 ? -20.637 7.101 13.589 1.00 47.75 95 ALA A C 1
ATOM 711 O O . ALA A 1 95 ? -21.464 7.168 12.676 1.00 47.75 95 ALA A O 1
ATOM 712 N N . ALA A 1 96 ? -19.359 7.436 13.378 1.00 52.84 96 ALA A N 1
ATOM 713 C CA . ALA A 1 96 ? -18.820 7.841 12.085 1.00 52.84 96 ALA A CA 1
ATOM 714 C C . ALA A 1 96 ? -17.973 6.704 11.501 1.00 52.84 96 ALA A C 1
ATOM 716 O O . ALA A 1 96 ? -16.817 6.550 11.874 1.00 52.84 96 ALA A O 1
ATOM 717 N N . ARG A 1 97 ? -18.563 5.918 10.585 1.00 55.53 97 ARG A N 1
ATOM 718 C CA . ARG A 1 97 ? -17.926 4.914 9.697 1.00 55.53 97 ARG A CA 1
ATOM 719 C C . ARG A 1 97 ? -16.391 4.918 9.791 1.00 55.53 97 ARG A C 1
ATOM 721 O O . ARG A 1 97 ? -15.731 5.673 9.078 1.00 55.53 97 ARG A O 1
ATOM 728 N N . THR A 1 98 ? -15.829 4.103 10.681 1.00 76.06 98 THR A N 1
ATOM 729 C CA . THR A 1 98 ? -14.389 4.107 10.952 1.00 76.06 98 THR A CA 1
ATOM 730 C C . THR A 1 98 ? -13.665 3.462 9.770 1.00 76.06 98 THR A C 1
ATOM 732 O O . THR A 1 98 ? -13.730 2.254 9.535 1.00 76.06 98 THR A O 1
ATOM 735 N N . THR A 1 99 ? -13.014 4.299 8.968 1.00 86.06 99 THR A N 1
ATOM 736 C CA . THR A 1 99 ? -12.201 3.889 7.819 1.00 86.06 99 THR A CA 1
ATOM 737 C C . THR A 1 99 ? -10.732 3.914 8.216 1.00 86.06 99 THR A C 1
ATOM 739 O O . THR A 1 99 ? -10.273 4.909 8.793 1.00 86.06 99 THR A O 1
ATOM 742 N N . ALA A 1 100 ? -9.985 2.869 7.876 1.00 89.75 100 ALA A N 1
ATOM 743 C CA . ALA A 1 100 ? -8.554 2.787 8.137 1.00 89.75 100 ALA A CA 1
ATOM 744 C C . ALA A 1 100 ? -7.751 2.525 6.860 1.00 89.75 100 ALA A C 1
ATOM 746 O O . ALA A 1 100 ? -8.168 1.760 5.992 1.00 89.75 100 ALA A O 1
ATOM 747 N N . ALA A 1 101 ? -6.572 3.135 6.776 1.00 91.75 101 ALA A N 1
ATOM 748 C CA . ALA A 1 101 ? -5.542 2.784 5.814 1.00 91.75 101 ALA A CA 1
ATOM 749 C C . ALA A 1 101 ? -4.361 2.154 6.557 1.00 91.75 101 ALA A C 1
ATOM 751 O O . ALA A 1 101 ? -3.781 2.771 7.453 1.00 91.75 101 ALA A O 1
ATOM 752 N N . VAL A 1 102 ? -4.007 0.930 6.182 1.00 92.44 102 VAL A N 1
ATOM 753 C CA . VAL A 1 102 ? -2.891 0.185 6.771 1.00 92.44 102 VAL A CA 1
ATOM 754 C C . VAL A 1 102 ? -1.757 0.165 5.775 1.00 92.44 102 VAL A C 1
ATOM 756 O O . VAL A 1 102 ? -1.894 -0.391 4.691 1.00 92.44 102 VAL A O 1
ATOM 759 N N . PHE A 1 103 ? -0.634 0.760 6.139 1.00 94.06 103 PHE A N 1
ATOM 760 C CA . PHE A 1 103 ? 0.550 0.777 5.309 1.00 94.06 103 PHE A CA 1
ATOM 761 C C . PHE A 1 103 ? 1.495 -0.333 5.763 1.00 94.06 103 PHE A C 1
ATOM 763 O O . PHE A 1 103 ? 1.986 -0.315 6.891 1.00 94.06 103 PHE A O 1
ATOM 770 N N . LEU A 1 104 ? 1.786 -1.262 4.857 1.00 93.50 104 LEU A N 1
ATOM 771 C CA . LEU A 1 104 ? 2.747 -2.349 5.019 1.00 93.50 104 LEU A CA 1
ATOM 772 C C . LEU A 1 104 ? 3.984 -2.040 4.189 1.00 93.50 104 LEU A C 1
ATOM 774 O O . LEU A 1 104 ? 3.862 -1.549 3.078 1.00 93.50 104 LEU A O 1
ATOM 778 N N . GLY A 1 105 ? 5.184 -2.309 4.689 1.00 92.19 105 GLY A N 1
ATOM 779 C CA . GLY A 1 105 ? 6.394 -2.151 3.877 1.00 92.19 105 GLY A CA 1
ATOM 780 C C . GLY A 1 105 ? 7.662 -2.082 4.707 1.00 92.19 105 GLY A C 1
ATOM 781 O O . GLY A 1 105 ? 7.616 -1.783 5.904 1.00 92.19 105 GLY A O 1
ATOM 782 N N . SER A 1 106 ? 8.801 -2.327 4.066 1.00 90.81 106 SER A N 1
ATOM 783 C CA . SER A 1 106 ? 10.114 -2.340 4.716 1.00 90.81 106 SER A CA 1
ATOM 784 C C . SER A 1 106 ? 10.516 -0.964 5.265 1.00 90.81 106 SER A C 1
ATOM 786 O O . SER A 1 106 ? 9.963 0.084 4.900 1.00 90.81 106 SER A O 1
ATOM 788 N N . LYS A 1 107 ? 11.498 -0.952 6.172 1.00 90.00 107 LYS A N 1
ATOM 789 C CA . LYS A 1 107 ? 12.119 0.286 6.656 1.00 90.00 107 LYS A CA 1
ATOM 790 C C . LYS A 1 107 ? 12.819 0.987 5.487 1.00 90.00 107 LYS A C 1
ATOM 792 O O . LYS A 1 107 ? 13.550 0.351 4.742 1.00 90.00 107 LYS A O 1
ATOM 797 N N . GLY A 1 108 ? 12.599 2.293 5.326 1.00 89.94 108 GLY A N 1
ATOM 798 C CA . GLY A 1 108 ? 13.223 3.077 4.247 1.00 89.94 108 GLY A CA 1
ATOM 799 C C . GLY A 1 108 ? 12.498 3.041 2.893 1.00 89.94 108 GLY A C 1
ATOM 800 O O . GLY A 1 108 ? 12.885 3.780 1.990 1.00 89.94 108 GLY A O 1
ATOM 801 N N . SER A 1 109 ? 11.392 2.297 2.778 1.00 91.06 109 SER A N 1
ATOM 802 C CA . SER A 1 109 ? 10.546 2.233 1.570 1.00 91.06 109 SER A CA 1
ATOM 803 C C . SER A 1 109 ? 9.784 3.525 1.238 1.00 91.06 109 SER A C 1
ATOM 805 O O . SER A 1 109 ? 8.999 3.569 0.298 1.00 91.06 109 SER A O 1
ATOM 807 N N . GLY A 1 110 ? 9.950 4.595 2.020 1.00 90.38 110 GLY A N 1
ATOM 808 C CA . GLY A 1 110 ? 9.201 5.845 1.841 1.00 90.38 110 GLY A CA 1
ATOM 809 C C . GLY A 1 110 ? 7.768 5.813 2.386 1.00 90.38 110 GLY A C 1
ATOM 810 O O . GLY A 1 110 ? 7.036 6.786 2.225 1.00 90.38 110 GLY A O 1
ATOM 811 N N . LYS A 1 111 ? 7.373 4.740 3.080 1.00 91.75 111 LYS A N 1
ATOM 812 C CA . LYS A 1 111 ? 6.051 4.568 3.702 1.00 91.75 111 LYS A CA 1
ATOM 813 C C . LYS A 1 111 ? 5.668 5.701 4.661 1.00 91.75 111 LYS A C 1
ATOM 815 O O . LYS A 1 111 ? 4.614 6.305 4.511 1.00 91.75 111 LYS A O 1
ATOM 820 N N . THR A 1 112 ? 6.554 6.061 5.587 1.00 91.62 112 THR A N 1
ATOM 821 C CA . THR A 1 112 ? 6.323 7.162 6.536 1.00 91.62 112 THR A CA 1
ATOM 822 C C . THR A 1 112 ? 6.202 8.506 5.810 1.00 91.62 112 THR A C 1
ATOM 824 O O . THR A 1 112 ? 5.315 9.299 6.111 1.00 91.62 112 THR A O 1
ATOM 827 N N . SER A 1 113 ? 7.021 8.746 4.779 1.00 91.12 113 SER A N 1
ATOM 828 C CA . SER A 1 113 ? 6.925 9.951 3.941 1.00 91.12 113 SER A CA 1
ATOM 829 C C . SER A 1 113 ? 5.607 10.023 3.168 1.00 91.12 113 SER A C 1
ATOM 831 O O . SER A 1 113 ? 5.030 11.104 3.054 1.00 91.12 113 SER A O 1
ATOM 833 N N . LEU A 1 114 ? 5.114 8.885 2.668 1.00 89.12 114 LEU A N 1
ATOM 834 C CA . LEU A 1 114 ? 3.771 8.776 2.106 1.00 89.12 114 LEU A CA 1
ATOM 835 C C . LEU A 1 114 ? 2.732 9.167 3.160 1.00 89.12 114 LEU A C 1
ATOM 837 O O . LEU A 1 114 ? 2.000 10.128 2.948 1.00 89.12 114 LEU A O 1
ATOM 841 N N . ILE A 1 115 ? 2.722 8.511 4.322 1.00 90.19 115 ILE A N 1
ATOM 842 C CA . ILE A 1 115 ? 1.767 8.792 5.407 1.00 90.19 115 ILE A CA 1
ATOM 843 C C . ILE A 1 115 ? 1.751 10.282 5.768 1.00 90.19 115 ILE A C 1
ATOM 845 O O . ILE A 1 115 ? 0.677 10.877 5.804 1.00 90.19 115 ILE A O 1
ATOM 849 N N . HIS A 1 116 ? 2.915 10.919 5.945 1.00 86.75 116 HIS A N 1
ATOM 850 C CA . HIS A 1 116 ? 3.001 12.349 6.264 1.00 86.75 116 HIS A CA 1
ATOM 851 C C . HIS A 1 116 ? 2.385 13.251 5.191 1.00 86.75 116 HIS A C 1
ATOM 853 O O . HIS A 1 116 ? 1.691 14.212 5.528 1.00 86.75 116 HIS A O 1
ATOM 859 N N . LYS A 1 117 ? 2.569 12.931 3.903 1.00 83.56 117 LYS A N 1
ATOM 860 C CA . LYS A 1 117 ? 1.887 13.649 2.813 1.00 83.56 117 LYS A CA 1
ATOM 861 C C . LYS A 1 117 ? 0.361 13.448 2.851 1.00 83.56 117 LYS A C 1
ATOM 863 O O . LYS A 1 117 ? -0.372 14.293 2.339 1.00 83.56 117 LYS A O 1
ATOM 868 N N . TYR A 1 118 ? -0.117 12.382 3.500 1.00 73.25 118 TYR A N 1
ATOM 869 C CA . TYR A 1 118 ? -1.520 11.956 3.555 1.00 73.25 118 TYR A CA 1
ATOM 870 C C . TYR A 1 118 ? -2.241 12.156 4.890 1.00 73.25 118 TYR A C 1
ATOM 872 O O . TYR A 1 118 ? -3.429 11.842 4.975 1.00 73.25 118 TYR A O 1
ATOM 880 N N . LEU A 1 119 ? -1.603 12.786 5.881 1.00 67.12 119 LEU A N 1
ATOM 881 C CA . LEU A 1 119 ? -2.214 13.110 7.182 1.00 67.12 119 LEU A CA 1
ATOM 882 C C . LEU A 1 119 ? -3.498 13.960 7.085 1.00 67.12 119 LEU A C 1
ATOM 884 O O . LEU A 1 119 ? -4.233 14.082 8.056 1.00 67.12 119 LEU A O 1
ATOM 888 N N . LYS A 1 120 ? -3.801 14.538 5.914 1.00 74.44 120 LYS A N 1
ATOM 889 C CA . LYS A 1 120 ? -5.026 15.315 5.662 1.00 74.44 120 LYS A CA 1
ATOM 890 C C . LYS A 1 120 ? -6.274 14.457 5.399 1.00 74.44 120 LYS A C 1
ATOM 892 O O . LYS A 1 120 ? -7.355 15.014 5.209 1.00 74.44 120 LYS A O 1
ATOM 897 N N . LEU A 1 121 ? -6.154 13.131 5.308 1.00 74.44 121 LEU A N 1
ATOM 898 C CA . LEU A 1 121 ? -7.311 12.246 5.151 1.00 74.44 121 LEU A CA 1
ATOM 899 C C . LEU A 1 121 ? -8.026 12.069 6.496 1.00 74.44 121 LEU A C 1
ATOM 901 O O . LEU A 1 121 ? -7.388 11.834 7.516 1.00 74.44 121 LEU A O 1
ATOM 905 N N . LYS A 1 122 ? -9.363 12.131 6.494 1.00 82.94 122 LYS A N 1
ATOM 906 C CA . LYS A 1 122 ? -10.201 11.837 7.672 1.00 82.94 122 LYS A CA 1
ATOM 907 C C . LYS A 1 122 ? -10.302 10.321 7.922 1.00 82.94 122 LYS A C 1
ATOM 909 O O . LYS A 1 122 ? -11.399 9.782 7.988 1.00 82.94 122 LYS A O 1
ATOM 914 N N . ALA A 1 123 ? -9.167 9.629 7.971 1.00 84.94 123 ALA A N 1
ATOM 915 C CA . ALA A 1 123 ? -9.069 8.184 8.158 1.00 84.94 123 ALA A CA 1
ATOM 916 C C . ALA A 1 123 ? -7.982 7.853 9.184 1.00 84.94 123 ALA A C 1
ATOM 918 O O . ALA A 1 123 ? -7.032 8.615 9.362 1.00 84.94 123 ALA A O 1
ATOM 919 N N . HIS A 1 124 ? -8.103 6.698 9.836 1.00 88.31 124 HIS A N 1
ATOM 920 C CA . HIS A 1 124 ? -7.053 6.191 10.714 1.00 88.31 124 HIS A CA 1
ATOM 921 C C . HIS A 1 124 ? -5.906 5.643 9.863 1.00 88.31 124 HIS A C 1
ATOM 923 O O . HIS A 1 124 ? -6.130 4.785 9.012 1.00 88.31 124 HIS A O 1
ATOM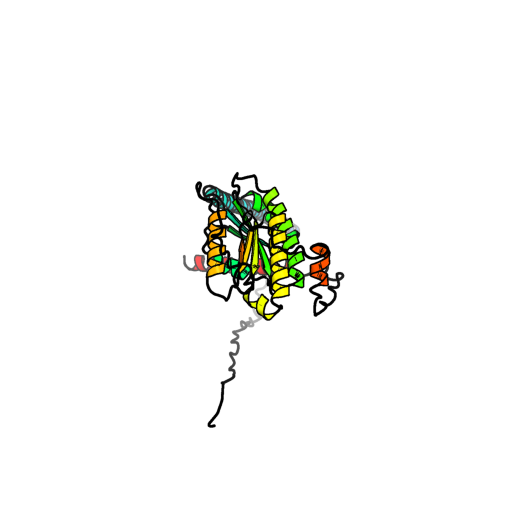 929 N N . LEU A 1 125 ? -4.689 6.149 10.061 1.00 90.12 125 LEU A N 1
ATOM 930 C CA . LEU A 1 125 ? -3.507 5.706 9.322 1.00 90.12 125 LEU A CA 1
ATOM 931 C C . LEU A 1 125 ? -2.638 4.848 10.242 1.00 90.12 125 LEU A C 1
ATOM 933 O O . LEU A 1 125 ? -2.258 5.299 11.321 1.00 90.12 125 LEU A O 1
ATOM 937 N N . PHE A 1 126 ? -2.315 3.635 9.804 1.00 90.19 126 PHE A N 1
ATOM 938 C CA . PHE A 1 126 ? -1.454 2.711 10.538 1.00 90.19 126 PHE A CA 1
ATOM 939 C C . PHE A 1 126 ? -0.175 2.447 9.751 1.00 90.19 126 PHE A C 1
ATOM 941 O O . PHE A 1 126 ? -0.234 2.058 8.587 1.00 90.19 126 PHE A O 1
ATOM 948 N N . ASP A 1 127 ? 0.976 2.641 10.392 1.00 91.19 127 ASP A N 1
ATOM 949 C CA . ASP A 1 127 ? 2.279 2.201 9.889 1.00 91.19 127 ASP A CA 1
ATOM 950 C C . ASP A 1 127 ? 2.590 0.847 10.532 1.00 91.19 127 ASP A C 1
ATOM 952 O O . ASP A 1 127 ? 2.842 0.766 11.735 1.00 91.19 127 ASP A O 1
ATOM 956 N N . VAL A 1 128 ? 2.501 -0.226 9.747 1.00 86.31 128 VAL A N 1
ATOM 957 C CA . VAL A 1 128 ? 2.738 -1.590 10.219 1.00 86.31 128 VAL A CA 1
ATOM 958 C C . VAL A 1 128 ? 3.974 -2.133 9.507 1.00 86.31 128 VAL A C 1
ATOM 960 O O . VAL A 1 128 ? 4.074 -2.159 8.276 1.00 86.31 128 VAL A O 1
ATOM 963 N N . GLY A 1 129 ? 4.964 -2.545 10.298 1.00 78.62 129 GLY A N 1
ATOM 964 C CA . GLY A 1 129 ? 6.149 -3.218 9.776 1.00 78.62 129 GLY A CA 1
ATOM 965 C C . GLY A 1 129 ? 5.794 -4.567 9.135 1.00 78.62 129 GLY A C 1
ATOM 966 O O . GLY A 1 129 ? 4.750 -5.139 9.435 1.00 78.62 129 GLY A O 1
ATOM 967 N N . PRO A 1 130 ? 6.672 -5.131 8.291 1.00 68.19 130 PRO A N 1
ATOM 968 C CA . PRO A 1 130 ? 6.430 -6.428 7.661 1.00 68.19 130 PRO A CA 1
ATOM 969 C C . PRO A 1 130 ? 6.514 -7.605 8.654 1.00 68.19 130 PRO A C 1
ATOM 971 O O . PRO A 1 130 ? 6.314 -8.751 8.264 1.00 68.19 130 PRO A O 1
ATOM 974 N N . SER A 1 131 ? 6.830 -7.359 9.933 1.00 73.25 131 SER A N 1
ATOM 975 C CA . SER A 1 131 ? 6.990 -8.424 10.918 1.00 73.25 131 SER A CA 1
ATOM 976 C C . SER A 1 131 ? 5.646 -9.036 11.319 1.00 73.25 131 SER A C 1
ATOM 978 O O . SER A 1 131 ? 4.649 -8.349 11.557 1.00 73.25 131 SER A O 1
ATOM 980 N N . ARG A 1 132 ? 5.643 -10.362 11.492 1.00 68.69 132 ARG A N 1
ATOM 981 C CA . ARG A 1 132 ? 4.490 -11.118 12.008 1.00 68.69 132 ARG A CA 1
ATOM 982 C C . ARG A 1 132 ? 3.994 -10.579 13.355 1.00 68.69 132 ARG A C 1
ATOM 984 O O . ARG A 1 132 ? 2.794 -10.609 13.616 1.00 68.69 132 ARG A O 1
ATOM 991 N N . THR A 1 133 ? 4.906 -10.065 14.177 1.00 74.75 133 THR A N 1
ATOM 992 C CA . THR A 1 133 ? 4.611 -9.452 15.478 1.00 74.75 133 THR A CA 1
ATOM 993 C C . THR A 1 133 ? 3.829 -8.147 15.347 1.00 74.75 133 THR A C 1
ATOM 995 O O . THR A 1 133 ? 2.858 -7.950 16.071 1.00 74.75 133 THR A O 1
ATOM 998 N N . ALA A 1 134 ? 4.178 -7.284 14.386 1.00 72.31 134 ALA A N 1
ATOM 999 C CA . ALA A 1 134 ? 3.452 -6.037 14.153 1.00 72.31 134 ALA A CA 1
ATOM 1000 C C . ALA A 1 134 ? 2.010 -6.310 13.693 1.00 72.31 134 ALA A C 1
ATOM 1002 O O . ALA A 1 134 ? 1.082 -5.629 14.125 1.00 72.31 134 ALA A O 1
ATOM 1003 N N . TRP A 1 135 ? 1.806 -7.361 12.890 1.00 73.94 135 TRP A N 1
ATOM 1004 C CA . TRP A 1 135 ? 0.464 -7.827 12.537 1.00 73.94 135 TRP A CA 1
ATOM 1005 C C . TRP A 1 135 ? -0.332 -8.315 13.755 1.00 73.94 135 TRP A C 1
ATOM 1007 O O . TRP A 1 135 ? -1.484 -7.925 13.911 1.00 73.94 135 TRP A O 1
ATOM 1017 N N . GLN A 1 136 ? 0.258 -9.140 14.626 1.00 79.56 136 GLN A N 1
ATOM 1018 C CA . GLN A 1 136 ? -0.442 -9.666 15.810 1.00 79.56 136 GLN A CA 1
ATOM 1019 C C . GLN A 1 136 ? -0.953 -8.553 16.733 1.00 79.56 136 GLN A C 1
ATOM 1021 O O . GLN A 1 136 ? -2.017 -8.694 17.327 1.00 79.56 136 GLN A O 1
ATOM 1026 N N . LEU A 1 137 ? -0.231 -7.432 16.809 1.00 77.00 137 LEU A N 1
ATOM 1027 C CA . LEU A 1 137 ? -0.663 -6.246 17.552 1.00 77.00 137 LEU A CA 1
ATOM 1028 C C . LEU A 1 137 ? -1.795 -5.485 16.846 1.00 77.00 137 LEU A C 1
ATOM 1030 O O . LEU A 1 137 ? -2.662 -4.916 17.505 1.00 77.00 137 LEU A O 1
ATOM 1034 N N . PHE A 1 138 ? -1.802 -5.470 15.512 1.00 80.94 138 PHE A N 1
ATOM 1035 C CA . PHE A 1 138 ? -2.828 -4.782 14.728 1.00 80.94 138 PHE A CA 1
ATOM 1036 C C . PHE A 1 138 ? -4.124 -5.600 14.579 1.00 80.94 138 PHE A C 1
ATOM 1038 O O . PHE A 1 138 ? -5.199 -5.021 14.424 1.00 80.94 138 PHE A O 1
ATOM 1045 N N . GLU A 1 139 ? -4.056 -6.931 14.662 1.00 81.12 139 GLU A N 1
ATOM 1046 C CA . GLU A 1 139 ? -5.190 -7.839 14.445 1.00 81.12 139 GLU A CA 1
ATOM 1047 C C . GLU A 1 139 ? -6.431 -7.494 15.300 1.00 81.12 139 GLU A C 1
ATOM 1049 O O . GLU A 1 139 ? -7.500 -7.310 14.709 1.00 81.12 139 GLU A O 1
ATOM 1054 N N . PRO A 1 140 ? -6.339 -7.279 16.630 1.00 80.69 140 PRO A N 1
ATOM 1055 C CA . PRO A 1 140 ? -7.498 -6.893 17.443 1.00 80.69 140 PRO A CA 1
ATOM 1056 C C . PRO A 1 140 ? -8.076 -5.522 17.066 1.00 80.69 140 PRO A C 1
ATOM 1058 O O . PRO A 1 140 ? -9.277 -5.286 17.183 1.00 80.69 140 PRO A O 1
ATOM 1061 N N . ILE A 1 141 ? -7.224 -4.606 16.598 1.00 80.19 141 ILE A N 1
ATOM 1062 C CA . ILE A 1 141 ? -7.616 -3.245 16.213 1.00 80.19 141 ILE A CA 1
ATOM 1063 C C . ILE A 1 141 ? -8.336 -3.271 14.860 1.00 80.19 141 ILE A C 1
ATOM 1065 O O . ILE A 1 141 ? -9.304 -2.541 14.658 1.00 80.19 141 ILE A O 1
ATOM 1069 N N . SER A 1 142 ? -7.910 -4.148 13.946 1.00 81.25 142 SER A N 1
ATOM 1070 C CA . SER A 1 142 ? -8.481 -4.273 12.601 1.00 81.25 142 SER A CA 1
ATOM 1071 C C . SER A 1 142 ? -9.981 -4.597 12.610 1.00 81.25 142 SER A C 1
ATOM 1073 O O . SER A 1 142 ? -10.728 -4.088 11.778 1.00 81.25 142 SER A O 1
ATOM 1075 N N . GLN A 1 143 ? -10.452 -5.353 13.604 1.00 81.44 143 GLN A N 1
ATOM 1076 C CA . GLN A 1 143 ? -11.863 -5.733 13.742 1.00 81.44 143 GLN A CA 1
ATOM 1077 C C . GLN A 1 143 ? -12.786 -4.541 14.047 1.00 81.44 143 GLN A C 1
ATOM 1079 O O . GLN A 1 143 ? -13.998 -4.644 13.887 1.00 81.44 143 GLN A O 1
ATOM 1084 N N . ARG A 1 144 ? -12.225 -3.398 14.462 1.00 80.38 144 ARG A N 1
ATOM 1085 C CA . ARG A 1 144 ? -12.973 -2.181 14.812 1.00 80.38 144 ARG A CA 1
ATOM 1086 C C . ARG A 1 144 ? -13.286 -1.282 13.612 1.00 80.38 144 ARG A C 1
ATOM 1088 O O . ARG A 1 144 ? -13.936 -0.247 13.778 1.00 80.38 144 ARG A O 1
ATOM 1095 N N . PHE A 1 145 ? -12.789 -1.625 12.423 1.00 82.75 145 PHE A N 1
ATOM 1096 C CA . PHE A 1 145 ? -12.963 -0.831 11.210 1.00 82.75 145 PHE A CA 1
ATOM 1097 C C . PHE A 1 145 ? -13.919 -1.511 10.239 1.00 82.75 145 PHE A C 1
ATOM 1099 O O . PHE A 1 145 ? -13.726 -2.661 9.855 1.00 82.75 145 PHE A O 1
ATOM 1106 N N . ASN A 1 146 ? -14.910 -0.756 9.767 1.00 79.81 146 ASN A N 1
ATOM 1107 C CA . ASN A 1 146 ? -15.865 -1.245 8.766 1.00 79.81 146 ASN A CA 1
ATOM 1108 C C . ASN A 1 146 ? -15.267 -1.266 7.355 1.00 79.81 146 ASN A C 1
ATOM 1110 O O . ASN A 1 146 ? -15.759 -1.963 6.467 1.00 79.81 146 ASN A O 1
ATOM 1114 N N . ASN A 1 147 ? -14.231 -0.457 7.131 1.00 85.06 147 ASN A N 1
ATOM 1115 C CA . ASN A 1 147 ? -13.556 -0.367 5.852 1.00 85.06 147 ASN A CA 1
ATOM 1116 C C . ASN A 1 147 ? -12.052 -0.196 6.062 1.00 85.06 147 ASN A C 1
ATOM 1118 O O . ASN A 1 147 ? -11.610 0.792 6.653 1.00 85.06 147 ASN A O 1
ATOM 1122 N N . ILE A 1 148 ? -11.280 -1.157 5.562 1.00 88.50 148 ILE A N 1
ATOM 1123 C CA . ILE A 1 148 ? -9.821 -1.127 5.599 1.00 88.50 148 ILE A CA 1
ATOM 1124 C C . ILE A 1 148 ? -9.296 -1.157 4.172 1.00 88.50 148 ILE A C 1
ATOM 1126 O O . ILE A 1 148 ? -9.649 -2.043 3.395 1.00 88.50 148 ILE A O 1
ATOM 1130 N N . VAL A 1 149 ? -8.411 -0.216 3.863 1.00 91.38 149 VAL A N 1
ATOM 1131 C CA . VAL A 1 149 ? -7.573 -0.247 2.664 1.00 91.38 149 VAL A CA 1
ATOM 1132 C C . VAL A 1 149 ? -6.157 -0.597 3.094 1.00 91.38 149 VAL A C 1
ATOM 1134 O O . VAL A 1 149 ? -5.602 0.039 3.988 1.00 91.38 149 VAL A O 1
ATOM 1137 N N . VAL A 1 150 ? -5.566 -1.609 2.470 1.00 93.25 150 VAL A N 1
ATOM 1138 C CA . VAL A 1 150 ? -4.190 -2.020 2.740 1.00 93.25 150 VAL A CA 1
ATOM 1139 C C . VAL A 1 150 ? -3.291 -1.523 1.615 1.00 93.25 150 VAL A C 1
ATOM 1141 O O . VAL A 1 150 ? -3.521 -1.811 0.443 1.00 93.25 150 VAL A O 1
ATOM 1144 N N . VAL A 1 151 ? -2.259 -0.770 1.976 1.00 95.12 151 VAL A N 1
ATOM 1145 C CA . VAL A 1 151 ? -1.253 -0.224 1.068 1.00 95.12 151 VAL A CA 1
ATOM 1146 C C . VAL A 1 151 ? 0.062 -0.947 1.318 1.00 95.12 151 VAL A C 1
ATOM 1148 O O . VAL A 1 151 ? 0.716 -0.719 2.332 1.00 95.12 151 VAL A O 1
ATOM 1151 N N . VAL A 1 152 ? 0.469 -1.809 0.395 1.00 95.38 152 VAL A N 1
ATOM 1152 C CA . VAL A 1 152 ? 1.780 -2.458 0.409 1.00 95.38 152 VAL A CA 1
ATOM 1153 C C . VAL A 1 152 ? 2.771 -1.543 -0.299 1.00 95.38 152 VAL A C 1
ATOM 1155 O O . VAL A 1 152 ? 2.630 -1.266 -1.481 1.00 95.38 152 VAL A O 1
ATOM 1158 N N . VAL A 1 153 ? 3.763 -1.043 0.421 1.00 95.38 153 VAL A N 1
ATOM 1159 C CA . VAL A 1 153 ? 4.769 -0.100 -0.060 1.00 95.38 153 VAL A CA 1
ATOM 1160 C C . VAL A 1 153 ? 6.060 -0.849 -0.356 1.00 95.38 153 VAL A C 1
ATOM 1162 O O . VAL A 1 153 ? 6.668 -1.431 0.546 1.00 95.38 153 VAL A O 1
ATOM 1165 N N . VAL A 1 154 ? 6.490 -0.800 -1.614 1.00 95.19 154 VAL A N 1
ATOM 1166 C CA . VAL A 1 154 ? 7.733 -1.421 -2.089 1.00 95.19 154 VAL A CA 1
ATOM 1167 C C . VAL A 1 154 ? 8.686 -0.370 -2.628 1.00 95.19 154 VAL A C 1
ATOM 1169 O O . VAL A 1 154 ? 8.264 0.614 -3.227 1.00 95.19 154 VAL A O 1
ATOM 1172 N N . ASP A 1 155 ? 9.975 -0.576 -2.382 1.00 93.88 155 ASP A N 1
ATOM 1173 C CA . ASP A 1 155 ? 11.031 0.375 -2.709 1.00 93.88 155 ASP A CA 1
ATOM 1174 C C . ASP A 1 155 ? 11.707 0.018 -4.035 1.00 93.88 155 ASP A C 1
ATOM 1176 O O . ASP A 1 155 ? 12.443 -0.968 -4.105 1.00 93.88 155 ASP A O 1
ATOM 1180 N N . LEU A 1 156 ? 11.491 0.821 -5.079 1.00 93.31 156 LEU A N 1
ATOM 1181 C CA . LEU A 1 156 ? 12.082 0.558 -6.392 1.00 93.31 156 LEU A CA 1
ATOM 1182 C C . LEU A 1 156 ? 13.599 0.777 -6.427 1.00 93.31 156 LEU A C 1
ATOM 1184 O O . LEU A 1 156 ? 14.255 0.283 -7.339 1.00 93.31 156 LEU A O 1
ATOM 1188 N N . SER A 1 157 ? 14.183 1.449 -5.425 1.00 91.50 157 SER A N 1
ATOM 1189 C CA . SER A 1 157 ? 15.638 1.624 -5.359 1.00 91.50 157 SER A CA 1
ATOM 1190 C C . SER A 1 157 ? 16.391 0.357 -4.938 1.00 91.50 157 SER A C 1
ATOM 1192 O O . SER A 1 157 ? 17.619 0.345 -4.948 1.00 91.50 157 SER A O 1
ATOM 1194 N N . GLN A 1 158 ? 15.685 -0.691 -4.500 1.00 90.31 158 GLN A N 1
ATOM 1195 C CA . GLN A 1 158 ? 16.278 -1.949 -4.030 1.00 90.31 158 GLN A CA 1
ATOM 1196 C C . GLN A 1 158 ? 15.636 -3.162 -4.721 1.00 90.31 158 GLN A C 1
ATOM 1198 O O . GLN A 1 158 ? 14.907 -3.920 -4.073 1.00 90.31 158 GLN A O 1
ATOM 1203 N N . PRO A 1 159 ? 15.909 -3.388 -6.021 1.00 84.94 159 PRO A N 1
ATOM 1204 C CA . PRO A 1 159 ? 15.216 -4.394 -6.826 1.00 84.94 159 PRO A CA 1
ATOM 1205 C C . PRO A 1 159 ? 15.277 -5.819 -6.269 1.00 84.94 159 PRO A C 1
ATOM 1207 O O . PRO A 1 159 ? 14.290 -6.548 -6.357 1.00 84.94 159 PRO A O 1
ATOM 1210 N N . SER A 1 160 ? 16.376 -6.187 -5.605 1.00 84.69 160 SER A N 1
ATOM 1211 C CA . SER A 1 160 ? 16.544 -7.500 -4.969 1.00 84.69 160 SER A CA 1
ATOM 1212 C C . SER A 1 160 ? 15.493 -7.805 -3.894 1.00 84.69 160 SER A C 1
ATOM 1214 O O . SER A 1 160 ? 15.151 -8.963 -3.680 1.00 84.69 160 SER A O 1
ATOM 1216 N N . ASN A 1 161 ? 14.964 -6.775 -3.226 1.00 86.62 161 ASN A N 1
ATOM 1217 C CA . ASN A 1 161 ? 14.047 -6.915 -2.090 1.00 86.62 161 ASN A CA 1
ATOM 1218 C C . ASN A 1 161 ? 12.580 -6.689 -2.478 1.00 86.62 161 ASN A C 1
ATOM 1220 O O . ASN A 1 161 ? 11.689 -6.851 -1.643 1.00 86.62 161 ASN A O 1
ATOM 1224 N N . ILE A 1 162 ? 12.310 -6.291 -3.727 1.00 89.56 162 ILE A N 1
ATOM 1225 C CA . ILE A 1 162 ? 10.960 -5.925 -4.165 1.00 89.56 162 ILE A CA 1
ATOM 1226 C C . ILE A 1 162 ? 10.041 -7.138 -4.140 1.00 89.56 162 ILE A C 1
ATOM 1228 O O . ILE A 1 162 ? 8.925 -7.033 -3.645 1.00 89.56 162 ILE A O 1
ATOM 1232 N N . TYR A 1 163 ? 10.497 -8.282 -4.654 1.00 87.19 163 TYR A N 1
ATOM 1233 C CA . TYR A 1 163 ? 9.644 -9.462 -4.774 1.00 87.19 163 TYR A CA 1
ATOM 1234 C C . TYR A 1 163 ? 9.223 -10.009 -3.410 1.00 87.19 163 TYR A C 1
ATOM 1236 O O . TYR A 1 163 ? 8.030 -10.137 -3.139 1.00 87.19 163 TYR A O 1
ATOM 1244 N N . SER A 1 164 ? 10.194 -10.284 -2.536 1.00 87.62 164 SER A N 1
ATOM 1245 C CA . SER A 1 164 ? 9.923 -10.764 -1.179 1.00 87.62 164 SER A CA 1
ATOM 1246 C C . SER A 1 164 ? 9.092 -9.748 -0.397 1.00 87.62 164 SER A C 1
ATOM 1248 O O . SER A 1 164 ? 8.065 -10.108 0.171 1.00 87.62 164 SER A O 1
ATOM 1250 N N . GLY A 1 165 ? 9.449 -8.460 -0.465 1.00 88.44 165 GLY A N 1
ATOM 1251 C CA . GLY A 1 165 ? 8.701 -7.386 0.187 1.00 88.44 165 GLY A CA 1
ATOM 1252 C C . GLY A 1 165 ? 7.256 -7.252 -0.305 1.00 88.44 165 GLY A C 1
ATOM 1253 O O . GLY A 1 165 ? 6.348 -7.085 0.512 1.00 88.44 165 GLY A O 1
ATOM 1254 N N . ALA A 1 166 ? 7.024 -7.359 -1.617 1.00 91.12 166 ALA A N 1
ATOM 1255 C CA . ALA A 1 166 ? 5.689 -7.336 -2.206 1.00 91.12 166 ALA A CA 1
ATOM 1256 C C . ALA A 1 166 ? 4.876 -8.552 -1.756 1.00 91.12 166 ALA A C 1
ATOM 1258 O O . ALA A 1 166 ? 3.774 -8.390 -1.240 1.00 91.12 166 ALA A O 1
ATOM 1259 N N . MET A 1 167 ? 5.419 -9.761 -1.911 1.00 90.19 167 MET A N 1
ATOM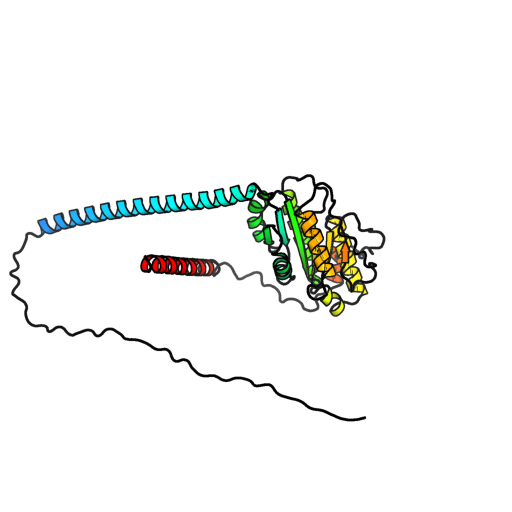 1260 C CA . MET A 1 167 ? 4.704 -11.002 -1.609 1.00 90.19 167 MET A CA 1
ATOM 1261 C C . MET A 1 167 ? 4.390 -11.144 -0.122 1.00 90.19 167 MET A C 1
ATOM 1263 O O . MET A 1 167 ? 3.266 -11.498 0.229 1.00 90.19 167 MET A O 1
ATOM 1267 N N . ASP A 1 168 ? 5.332 -10.823 0.763 1.00 89.38 168 ASP A N 1
ATOM 1268 C CA . ASP A 1 168 ? 5.090 -10.867 2.206 1.00 89.38 168 ASP A CA 1
ATOM 1269 C C . ASP A 1 168 ? 4.071 -9.806 2.628 1.00 89.38 168 ASP A C 1
ATOM 1271 O O . ASP A 1 168 ? 3.138 -10.106 3.377 1.00 89.38 168 ASP A O 1
ATOM 1275 N N . GLY A 1 169 ? 4.172 -8.593 2.075 1.00 90.31 169 GLY A N 1
ATOM 1276 C CA . GLY A 1 169 ? 3.180 -7.542 2.284 1.00 90.31 169 GLY A CA 1
ATOM 1277 C C . GLY A 1 169 ? 1.782 -7.942 1.807 1.00 90.31 169 GLY A C 1
ATOM 1278 O O . GLY A 1 169 ? 0.810 -7.735 2.532 1.00 90.31 169 GLY A O 1
ATOM 1279 N N . LEU A 1 170 ? 1.668 -8.564 0.631 1.00 91.06 170 LEU A N 1
ATOM 1280 C CA . LEU A 1 170 ? 0.400 -9.028 0.059 1.00 91.06 170 LEU A CA 1
ATOM 1281 C C . LEU A 1 170 ? -0.200 -10.191 0.859 1.00 91.06 170 LEU A C 1
ATOM 1283 O O . LEU A 1 170 ? -1.392 -10.172 1.159 1.00 91.06 170 LEU A O 1
ATOM 1287 N N . ARG A 1 171 ? 0.612 -11.163 1.297 1.00 89.38 171 ARG A N 1
ATOM 1288 C CA . ARG A 1 171 ? 0.162 -12.248 2.191 1.00 89.38 171 ARG A CA 1
ATOM 1289 C C . ARG A 1 171 ? -0.419 -11.695 3.487 1.00 89.38 171 ARG A C 1
ATOM 1291 O O . ARG A 1 171 ? -1.495 -12.118 3.913 1.00 89.38 171 ARG A O 1
ATOM 1298 N N . VAL A 1 172 ? 0.274 -10.736 4.105 1.00 88.06 172 VAL A N 1
ATOM 1299 C CA . VAL A 1 172 ? -0.229 -10.059 5.304 1.00 88.06 172 VAL A CA 1
ATOM 1300 C C . VAL A 1 172 ? -1.514 -9.306 4.973 1.00 88.06 172 VAL A C 1
ATOM 1302 O O . VAL A 1 172 ? -2.493 -9.490 5.688 1.00 88.06 172 VAL A O 1
ATOM 1305 N N . ALA A 1 173 ? -1.564 -8.548 3.872 1.00 89.88 173 ALA A N 1
ATOM 1306 C CA . ALA A 1 173 ? -2.746 -7.804 3.432 1.00 89.88 173 ALA A CA 1
ATOM 1307 C C . ALA A 1 173 ? -3.990 -8.692 3.281 1.00 89.88 173 ALA A C 1
ATOM 1309 O O . ALA A 1 173 ? -5.043 -8.371 3.834 1.00 89.88 173 ALA A O 1
ATOM 1310 N N . HIS A 1 174 ? -3.869 -9.837 2.604 1.00 89.50 174 HIS A N 1
ATOM 1311 C CA . HIS A 1 174 ? -4.960 -10.804 2.483 1.00 89.50 174 HIS A CA 1
ATOM 1312 C C . HIS A 1 174 ? -5.395 -11.349 3.839 1.00 89.50 174 HIS A C 1
ATOM 1314 O O . HIS A 1 174 ? -6.592 -11.470 4.097 1.00 89.50 174 HIS A O 1
ATOM 1320 N N . LYS A 1 175 ? -4.444 -11.618 4.739 1.00 86.94 175 LYS A N 1
ATOM 1321 C CA . LYS A 1 175 ? -4.767 -12.031 6.104 1.00 86.94 175 LYS A CA 1
ATOM 1322 C C . LYS A 1 175 ? -5.546 -10.945 6.853 1.00 86.94 175 LYS A C 1
ATOM 1324 O O . LYS A 1 175 ? -6.542 -11.286 7.487 1.00 86.94 175 LYS A O 1
ATOM 1329 N N . ILE A 1 176 ? -5.171 -9.666 6.716 1.00 85.75 176 ILE A N 1
ATOM 1330 C CA . ILE A 1 176 ? -5.922 -8.537 7.295 1.00 85.75 176 ILE A CA 1
ATOM 1331 C C . ILE A 1 176 ? -7.359 -8.558 6.784 1.00 85.75 176 ILE A C 1
ATOM 1333 O O . ILE A 1 176 ? -8.307 -8.605 7.561 1.00 85.75 176 ILE A O 1
ATOM 1337 N N . LEU A 1 177 ? -7.518 -8.569 5.463 1.00 86.38 177 LEU A N 1
ATOM 1338 C CA . LEU A 1 177 ? -8.824 -8.451 4.828 1.00 86.38 177 LEU A CA 1
ATOM 1339 C C . LEU A 1 177 ? -9.712 -9.680 5.050 1.00 86.38 177 LEU A C 1
ATOM 1341 O O . LEU A 1 177 ? -10.926 -9.526 5.119 1.00 86.38 177 LEU A O 1
ATOM 1345 N N . SER A 1 178 ? -9.133 -10.871 5.239 1.00 85.38 178 SER A N 1
ATOM 1346 C CA . SER A 1 178 ? -9.881 -12.091 5.582 1.00 85.38 178 SER A CA 1
ATOM 1347 C C . SER A 1 178 ? -10.561 -12.026 6.954 1.00 85.38 178 SER A C 1
ATOM 1349 O O . SER A 1 178 ? -11.522 -12.751 7.199 1.00 85.38 178 SER A O 1
ATOM 1351 N N . LYS A 1 179 ? -10.062 -11.169 7.856 1.00 81.50 179 LYS A N 1
ATOM 1352 C CA . LYS A 1 179 ? -10.582 -10.996 9.220 1.00 81.50 179 LYS A CA 1
ATOM 1353 C C . LYS A 1 179 ? -11.580 -9.848 9.345 1.00 81.50 179 LYS A C 1
ATOM 1355 O O . LYS A 1 179 ? -12.286 -9.776 10.346 1.00 81.50 179 LYS A O 1
ATOM 1360 N N . VAL A 1 180 ? -11.647 -8.961 8.354 1.00 78.75 180 VAL A N 1
ATOM 1361 C CA . VAL A 1 180 ? -12.590 -7.839 8.337 1.00 78.75 180 VAL A CA 1
ATOM 1362 C C . VAL A 1 180 ? -13.900 -8.317 7.712 1.00 78.75 180 VAL A C 1
ATOM 1364 O O . VAL A 1 180 ? -13.956 -8.606 6.515 1.00 78.75 180 VAL A O 1
ATOM 1367 N N . SER A 1 181 ? -14.955 -8.398 8.525 1.00 61.38 181 SER A N 1
ATOM 1368 C CA . SER A 1 181 ? -16.300 -8.806 8.104 1.00 61.38 181 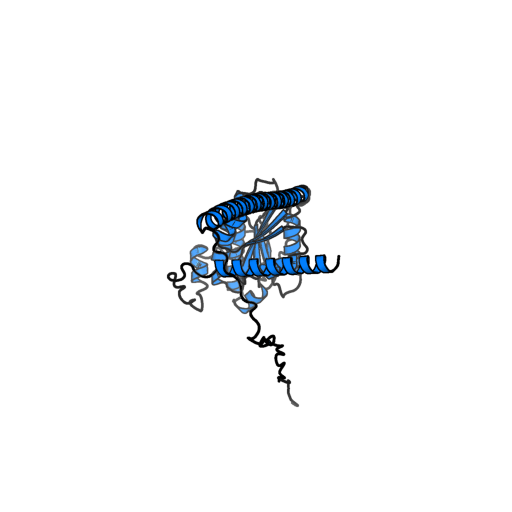SER A CA 1
ATOM 1369 C C . SER A 1 181 ? -16.759 -8.027 6.864 1.00 61.38 181 SER A C 1
ATOM 1371 O O . SER A 1 181 ? -16.629 -6.804 6.782 1.00 61.38 181 SER A O 1
ATOM 1373 N N . HIS A 1 182 ? -17.244 -8.752 5.857 1.00 56.44 182 HIS A N 1
ATOM 1374 C CA . HIS A 1 182 ? -17.433 -8.254 4.497 1.00 56.44 182 HIS A CA 1
ATOM 1375 C C . HIS A 1 182 ? -18.434 -7.090 4.397 1.00 56.44 182 HIS A C 1
ATOM 1377 O O . HIS A 1 182 ? -19.644 -7.286 4.380 1.00 56.44 182 HIS A O 1
ATOM 1383 N N . SER A 1 183 ? -17.929 -5.868 4.208 1.00 51.47 183 SER A N 1
ATOM 1384 C CA . SER A 1 183 ? -18.648 -4.863 3.417 1.00 51.47 183 SER A CA 1
ATOM 1385 C C . SER A 1 183 ? -18.661 -5.318 1.950 1.00 51.47 183 SER A C 1
ATOM 1387 O O . SER A 1 183 ? -17.627 -5.722 1.420 1.00 51.47 183 SER A O 1
ATOM 1389 N N . THR A 1 184 ? -19.822 -5.258 1.304 1.00 51.44 184 THR A N 1
ATOM 1390 C CA . THR A 1 184 ? -20.149 -5.758 -0.047 1.00 51.44 184 THR A CA 1
ATOM 1391 C C . THR A 1 184 ? -19.500 -4.988 -1.206 1.00 51.44 184 THR A C 1
ATOM 1393 O O . THR A 1 184 ? -19.839 -5.205 -2.368 1.00 51.44 184 THR A O 1
ATOM 1396 N N . ALA A 1 185 ? -18.572 -4.071 -0.928 1.00 52.97 185 ALA A N 1
ATOM 1397 C CA . ALA A 1 185 ? -17.930 -3.274 -1.964 1.00 52.97 185 ALA A CA 1
ATOM 1398 C C . ALA A 1 185 ? -16.964 -4.126 -2.808 1.00 52.97 185 ALA A C 1
ATOM 1400 O O . ALA A 1 185 ? -15.914 -4.539 -2.320 1.00 52.97 185 ALA A O 1
ATOM 1401 N N . ALA A 1 186 ? -17.306 -4.310 -4.087 1.00 56.03 186 ALA A N 1
ATOM 1402 C CA . ALA A 1 186 ? -16.558 -5.022 -5.132 1.00 56.03 186 ALA A CA 1
ATOM 1403 C C . ALA A 1 186 ? -15.208 -4.376 -5.534 1.00 56.03 186 ALA A C 1
ATOM 1405 O O . ALA A 1 186 ? -14.662 -4.676 -6.593 1.00 56.03 186 ALA A O 1
ATOM 1406 N N . ALA A 1 187 ? -14.681 -3.451 -4.728 1.00 61.72 187 ALA A N 1
ATOM 1407 C CA . ALA A 1 187 ? -13.475 -2.694 -5.035 1.00 61.72 187 ALA A CA 1
ATOM 1408 C C . ALA A 1 187 ? -12.211 -3.367 -4.466 1.00 61.72 187 ALA A C 1
ATOM 1410 O O . ALA A 1 187 ? -12.256 -3.910 -3.356 1.00 61.72 187 ALA A O 1
ATOM 1411 N N . PRO A 1 188 ? -11.067 -3.291 -5.174 1.00 61.91 188 PRO A N 1
ATOM 1412 C CA . PRO A 1 188 ? -9.797 -3.800 -4.674 1.00 61.91 188 PRO A CA 1
ATOM 1413 C C . PRO A 1 188 ? -9.360 -3.012 -3.435 1.00 61.91 188 PRO A C 1
ATOM 1415 O O . PRO A 1 188 ? -9.026 -1.831 -3.503 1.00 61.91 188 PRO A O 1
ATOM 1418 N N . ARG A 1 189 ? -9.321 -3.686 -2.284 1.00 85.06 189 ARG A N 1
ATOM 1419 C CA . ARG A 1 189 ? -8.880 -3.091 -1.009 1.00 85.06 189 ARG A CA 1
ATOM 1420 C C . ARG A 1 189 ? -7.369 -3.117 -0.816 1.00 85.06 189 ARG A C 1
ATOM 1422 O O . ARG A 1 189 ? -6.883 -2.593 0.183 1.00 85.06 189 ARG A O 1
ATOM 1429 N N . ILE A 1 190 ? -6.644 -3.732 -1.745 1.00 92.69 190 ILE A N 1
ATOM 1430 C CA . ILE A 1 190 ? -5.190 -3.848 -1.714 1.00 92.69 190 ILE A CA 1
ATOM 1431 C C . ILE A 1 190 ? -4.595 -2.964 -2.807 1.00 92.69 190 ILE A C 1
ATOM 1433 O O . ILE A 1 190 ? -4.967 -3.055 -3.980 1.00 92.69 190 ILE A O 1
ATOM 1437 N N . LEU A 1 191 ? -3.641 -2.127 -2.413 1.00 94.06 191 LEU A N 1
ATOM 1438 C CA . LEU A 1 191 ? -2.837 -1.302 -3.302 1.00 94.06 191 LEU A CA 1
ATOM 1439 C C . LEU A 1 191 ? -1.359 -1.629 -3.113 1.00 94.06 191 LEU A C 1
ATOM 1441 O O . LEU A 1 191 ? -0.831 -1.453 -2.019 1.00 94.06 191 LEU A O 1
ATOM 1445 N N . LEU A 1 192 ? -0.681 -2.025 -4.184 1.00 95.56 192 LEU A N 1
ATOM 1446 C CA . LEU A 1 192 ? 0.771 -2.065 -4.253 1.00 95.56 192 LEU A CA 1
ATOM 1447 C C . LEU A 1 192 ? 1.286 -0.693 -4.708 1.00 95.56 192 LEU A C 1
ATOM 1449 O O . LEU A 1 192 ? 1.064 -0.261 -5.838 1.00 95.56 192 LEU A O 1
ATOM 1453 N N . ALA A 1 193 ? 1.953 0.010 -3.804 1.00 94.69 193 ALA A N 1
ATOM 1454 C CA . ALA A 1 193 ? 2.545 1.320 -4.003 1.00 94.69 193 ALA A CA 1
ATOM 1455 C C . ALA A 1 193 ? 4.062 1.177 -4.185 1.00 94.69 193 ALA A C 1
ATOM 1457 O O . ALA A 1 193 ? 4.803 1.002 -3.218 1.00 94.69 193 ALA A O 1
ATOM 1458 N N . ALA A 1 194 ? 4.524 1.254 -5.428 1.00 94.56 194 ALA A N 1
ATOM 1459 C CA . ALA A 1 194 ? 5.937 1.200 -5.770 1.00 94.56 194 ALA A CA 1
ATOM 1460 C C . ALA A 1 194 ? 6.548 2.606 -5.702 1.00 94.56 194 ALA A C 1
ATOM 1462 O O . ALA A 1 194 ? 6.210 3.484 -6.494 1.00 94.56 194 ALA A O 1
ATOM 1463 N N . THR A 1 195 ? 7.404 2.854 -4.716 1.00 94.19 195 THR A N 1
ATOM 1464 C CA . THR A 1 195 ? 7.983 4.172 -4.433 1.00 94.19 195 THR A CA 1
ATOM 1465 C C . THR A 1 195 ? 9.360 4.335 -5.060 1.00 94.19 195 THR A C 1
ATOM 1467 O O . THR A 1 195 ? 10.000 3.361 -5.443 1.00 94.19 195 THR A O 1
ATOM 1470 N N . LYS A 1 196 ? 9.831 5.586 -5.129 1.00 92.25 196 LYS A N 1
ATOM 1471 C CA . LYS A 1 196 ? 11.138 5.958 -5.697 1.00 92.25 196 LYS A CA 1
ATOM 1472 C C . LYS A 1 196 ? 11.283 5.579 -7.175 1.00 92.25 196 LYS A C 1
ATOM 1474 O O . LYS A 1 196 ? 12.356 5.185 -7.621 1.00 92.25 196 LYS A O 1
ATOM 1479 N N . GLN A 1 197 ? 10.200 5.735 -7.942 1.00 91.06 197 GLN A N 1
ATOM 1480 C CA . GLN A 1 197 ? 10.203 5.543 -9.400 1.00 91.06 197 GLN A CA 1
ATOM 1481 C C . GLN A 1 197 ? 11.310 6.357 -10.094 1.00 91.06 197 GLN A C 1
ATOM 1483 O O . GLN A 1 197 ? 11.876 5.905 -11.079 1.00 91.06 197 GLN A O 1
ATOM 1488 N N . ASP A 1 198 ? 11.642 7.534 -9.561 1.00 89.50 198 ASP A N 1
ATOM 1489 C CA . ASP A 1 198 ? 12.727 8.395 -10.040 1.00 89.50 198 ASP A CA 1
ATOM 1490 C C . ASP A 1 198 ? 14.104 7.720 -9.990 1.00 89.50 198 ASP A C 1
ATOM 1492 O O . ASP A 1 198 ? 14.923 7.934 -10.875 1.00 89.50 198 ASP A O 1
ATOM 1496 N N . GLN A 1 199 ? 14.341 6.860 -8.998 1.00 90.44 199 GLN A N 1
ATOM 1497 C CA . GLN A 1 199 ? 15.612 6.148 -8.846 1.00 90.44 199 GLN A CA 1
ATOM 1498 C C . GLN A 1 199 ? 15.686 4.901 -9.730 1.00 90.44 199 GLN A C 1
ATOM 1500 O O . GLN A 1 199 ? 16.777 4.419 -10.026 1.00 90.44 199 GLN A O 1
ATOM 1505 N N . LEU A 1 200 ? 14.543 4.376 -10.183 1.00 88.00 200 LEU A N 1
ATOM 1506 C CA . LEU A 1 200 ? 14.504 3.171 -11.009 1.00 88.00 200 LEU A CA 1
ATOM 1507 C C . LEU A 1 200 ? 15.261 3.373 -12.330 1.00 88.00 200 LEU A C 1
ATOM 1509 O O . LEU A 1 200 ? 16.042 2.511 -12.722 1.00 88.00 200 LEU A O 1
ATOM 1513 N N . SER A 1 201 ? 15.079 4.529 -12.977 1.00 83.88 201 SER A N 1
ATOM 1514 C CA . SER A 1 201 ? 15.786 4.881 -14.216 1.00 83.88 201 SER A CA 1
ATOM 1515 C C . SER A 1 201 ? 17.277 5.168 -14.025 1.00 83.88 201 SER A C 1
ATOM 1517 O O . SER A 1 201 ? 18.026 5.123 -14.994 1.00 83.88 201 SER A O 1
ATOM 1519 N N . GLU A 1 202 ? 17.712 5.485 -12.802 1.00 87.94 202 GLU A N 1
ATOM 1520 C CA . GLU A 1 202 ? 19.126 5.736 -12.488 1.00 87.94 202 GLU A CA 1
ATOM 1521 C C . GLU A 1 202 ? 19.887 4.432 -12.212 1.00 87.94 202 GLU A C 1
ATOM 1523 O O . GLU A 1 202 ? 21.074 4.326 -12.514 1.00 87.94 202 GLU A O 1
ATOM 1528 N N . ILE A 1 203 ? 19.209 3.442 -11.623 1.00 87.56 203 ILE A N 1
ATOM 1529 C CA . ILE A 1 203 ? 19.834 2.214 -11.110 1.00 87.56 203 ILE A CA 1
ATOM 1530 C C . ILE A 1 203 ? 19.733 1.054 -12.112 1.00 87.56 203 ILE A C 1
ATOM 1532 O O . ILE A 1 203 ? 20.562 0.144 -12.078 1.00 87.56 203 ILE A O 1
ATOM 1536 N N . MET A 1 204 ? 18.728 1.050 -12.993 1.00 87.31 204 MET A N 1
ATOM 1537 C CA . MET A 1 204 ? 18.437 -0.081 -13.879 1.00 87.31 204 MET A CA 1
ATOM 1538 C C . MET A 1 204 ? 18.341 0.327 -15.349 1.00 87.31 204 MET A C 1
ATOM 1540 O O . MET A 1 204 ? 17.821 1.386 -15.692 1.00 87.31 204 MET A O 1
ATOM 1544 N N . ASP A 1 205 ? 18.784 -0.574 -16.229 1.00 89.44 205 ASP A N 1
ATOM 1545 C CA . ASP A 1 205 ? 18.531 -0.460 -17.666 1.00 89.44 205 ASP A CA 1
ATOM 1546 C C . ASP A 1 205 ? 17.011 -0.475 -17.953 1.00 89.44 205 ASP A C 1
ATOM 1548 O O . ASP A 1 205 ? 16.265 -1.204 -17.285 1.00 89.44 205 ASP A O 1
ATOM 1552 N N . PRO A 1 206 ? 16.538 0.278 -18.966 1.00 86.94 206 PRO A N 1
ATOM 1553 C CA . PRO A 1 206 ? 15.126 0.333 -19.333 1.00 86.94 206 PRO A CA 1
ATOM 1554 C C . PRO A 1 206 ? 14.455 -1.030 -19.555 1.00 86.94 206 PRO A C 1
ATOM 1556 O O . PRO A 1 206 ? 13.295 -1.197 -19.178 1.00 86.94 206 PRO A O 1
ATOM 1559 N N . ASN A 1 207 ? 15.153 -2.025 -20.119 1.00 86.06 207 ASN A N 1
ATOM 1560 C CA . ASN A 1 207 ? 14.574 -3.355 -20.345 1.00 86.06 207 ASN A CA 1
ATOM 1561 C C . ASN A 1 207 ? 14.403 -4.133 -19.036 1.00 86.06 207 ASN A C 1
ATOM 1563 O O . ASN A 1 207 ? 13.407 -4.832 -18.844 1.00 86.06 207 ASN A O 1
ATOM 1567 N N . HIS A 1 208 ? 15.345 -3.997 -18.106 1.00 86.44 208 HIS A N 1
ATOM 1568 C CA . HIS A 1 208 ? 15.226 -4.593 -16.779 1.00 86.44 208 HIS A CA 1
ATOM 1569 C C . HIS A 1 208 ? 14.147 -3.905 -15.936 1.00 86.44 208 HIS A C 1
ATOM 1571 O O . HIS A 1 208 ? 13.370 -4.589 -15.268 1.00 86.44 208 HIS A O 1
ATOM 1577 N N . ALA A 1 209 ? 14.062 -2.573 -15.990 1.00 88.00 209 ALA A N 1
ATOM 1578 C CA . ALA A 1 209 ? 13.012 -1.804 -15.322 1.00 88.00 209 ALA A CA 1
ATOM 1579 C C . ALA A 1 209 ? 11.620 -2.192 -15.846 1.00 88.00 209 ALA A C 1
ATOM 1581 O O . ALA A 1 209 ? 10.693 -2.404 -15.062 1.00 88.00 209 ALA A O 1
ATOM 1582 N N . ARG A 1 210 ? 11.505 -2.377 -17.166 1.00 86.25 210 ARG A N 1
ATOM 1583 C CA . ARG A 1 210 ? 10.321 -2.930 -17.828 1.00 86.25 210 ARG A CA 1
ATOM 1584 C C . ARG A 1 210 ? 9.928 -4.291 -17.260 1.00 86.25 210 ARG A C 1
ATOM 1586 O O . ARG A 1 210 ? 8.812 -4.442 -16.774 1.00 86.25 210 ARG A O 1
ATOM 1593 N N . ARG A 1 211 ? 10.852 -5.257 -17.259 1.00 86.19 211 ARG A N 1
ATOM 1594 C CA . ARG A 1 211 ? 10.598 -6.618 -16.749 1.00 86.19 211 ARG A CA 1
ATOM 1595 C C . ARG A 1 211 ? 10.174 -6.625 -15.285 1.00 86.19 211 ARG A C 1
ATOM 1597 O O . ARG A 1 211 ? 9.290 -7.387 -14.906 1.00 86.19 211 ARG A O 1
ATOM 1604 N N . LEU A 1 212 ? 10.784 -5.773 -14.463 1.00 88.81 212 LEU A N 1
ATOM 1605 C CA . LEU A 1 212 ? 10.409 -5.619 -13.062 1.00 88.81 212 LEU A CA 1
ATOM 1606 C C . LEU A 1 212 ? 8.965 -5.115 -12.919 1.00 88.81 212 LEU A C 1
ATOM 1608 O O . LEU A 1 212 ? 8.195 -5.674 -12.140 1.00 88.81 212 LEU A O 1
ATOM 1612 N N . LEU A 1 213 ? 8.584 -4.079 -13.668 1.00 89.12 213 LEU A N 1
ATOM 1613 C CA . LEU A 1 213 ? 7.232 -3.521 -13.615 1.00 89.12 213 LEU A CA 1
ATOM 1614 C C . LEU A 1 213 ? 6.190 -4.491 -14.185 1.00 89.12 213 LEU A C 1
ATOM 1616 O O . LEU A 1 213 ? 5.117 -4.625 -13.603 1.00 89.12 213 LEU A O 1
ATOM 1620 N N . ASP A 1 214 ? 6.520 -5.229 -15.241 1.00 88.06 214 ASP A N 1
ATOM 1621 C CA . ASP A 1 214 ? 5.681 -6.302 -15.784 1.00 88.06 214 ASP A CA 1
ATOM 1622 C C . ASP A 1 214 ? 5.503 -7.455 -14.775 1.00 88.06 214 ASP A C 1
ATOM 1624 O O . ASP A 1 214 ? 4.390 -7.953 -14.585 1.00 88.06 214 ASP A O 1
ATOM 1628 N N . ALA A 1 215 ? 6.549 -7.809 -14.020 1.00 88.44 215 ALA A N 1
ATOM 1629 C CA . ALA A 1 215 ? 6.433 -8.760 -12.916 1.00 88.44 215 ALA A CA 1
ATOM 1630 C C . ALA A 1 215 ? 5.521 -8.232 -11.794 1.00 88.44 215 ALA A C 1
ATOM 1632 O O . ALA A 1 215 ? 4.654 -8.962 -11.314 1.00 88.44 215 ALA A O 1
ATOM 1633 N N . LEU A 1 216 ? 5.657 -6.959 -11.404 1.00 91.69 216 LEU A N 1
ATOM 1634 C CA . LEU A 1 216 ? 4.782 -6.337 -10.404 1.00 91.69 216 LEU A CA 1
ATOM 1635 C C . LEU A 1 216 ? 3.319 -6.290 -10.861 1.00 91.69 216 LEU A C 1
ATOM 1637 O O . LEU A 1 216 ? 2.426 -6.555 -10.056 1.00 91.69 216 LEU A O 1
ATOM 1641 N N . ARG A 1 217 ? 3.070 -6.002 -12.142 1.00 90.56 217 ARG A N 1
ATOM 1642 C CA . ARG A 1 217 ? 1.734 -6.045 -12.754 1.00 90.56 217 ARG A CA 1
ATOM 1643 C C . ARG A 1 217 ? 1.126 -7.434 -12.664 1.00 90.56 217 ARG A C 1
ATOM 1645 O O . ARG A 1 217 ? 0.012 -7.581 -12.166 1.00 90.56 217 ARG A O 1
ATOM 1652 N N . SER A 1 218 ? 1.891 -8.453 -13.058 1.00 89.00 218 SER A N 1
ATOM 1653 C CA . SER A 1 218 ? 1.468 -9.848 -12.943 1.00 89.00 218 SER A CA 1
ATOM 1654 C C . SER A 1 218 ? 1.117 -10.213 -11.497 1.00 89.00 218 SER A C 1
ATOM 1656 O O . SER A 1 218 ? 0.033 -10.740 -11.247 1.00 89.00 218 SER A O 1
ATOM 1658 N N . ILE A 1 219 ? 1.980 -9.875 -10.530 1.00 91.06 219 ILE A N 1
ATOM 1659 C CA . ILE A 1 219 ? 1.732 -10.124 -9.100 1.00 91.06 219 ILE A CA 1
ATOM 1660 C C . ILE A 1 219 ? 0.435 -9.445 -8.651 1.00 91.06 219 ILE A C 1
ATOM 1662 O O . ILE A 1 219 ? -0.398 -10.082 -8.009 1.00 91.06 219 ILE A O 1
ATOM 1666 N N . CYS A 1 220 ? 0.233 -8.176 -9.010 1.00 92.06 220 CYS A N 1
ATOM 1667 C CA . CYS A 1 220 ? -0.979 -7.440 -8.655 1.00 92.06 220 CYS A CA 1
ATOM 1668 C C . CYS A 1 220 ? -2.234 -8.094 -9.231 1.00 92.06 220 CYS A C 1
ATOM 1670 O O . CYS A 1 220 ? -3.223 -8.240 -8.517 1.00 92.06 220 CYS A O 1
ATOM 1672 N N . ASN A 1 221 ? -2.185 -8.549 -10.484 1.00 89.12 221 ASN A N 1
ATOM 1673 C CA . ASN A 1 221 ? -3.323 -9.214 -11.104 1.00 89.12 221 ASN A CA 1
ATOM 1674 C C . ASN A 1 221 ? -3.666 -10.542 -10.406 1.00 89.12 221 ASN A C 1
ATOM 1676 O O . ASN A 1 221 ? -4.830 -10.795 -10.100 1.00 89.12 221 ASN A O 1
ATOM 1680 N N . HIS A 1 222 ? -2.653 -11.350 -10.074 1.00 89.25 222 HIS A N 1
ATOM 1681 C CA . HIS A 1 222 ? -2.841 -12.618 -9.359 1.00 89.25 222 HIS A CA 1
ATOM 1682 C C . HIS A 1 222 ? -3.352 -12.424 -7.925 1.00 89.25 222 HIS A C 1
ATOM 1684 O O . HIS A 1 222 ? -4.161 -13.216 -7.451 1.00 89.25 222 HIS A O 1
ATOM 1690 N N . GLN A 1 223 ? -2.904 -11.369 -7.238 1.00 90.44 223 GLN A N 1
ATOM 1691 C CA . GLN A 1 223 ? -3.262 -11.075 -5.843 1.00 90.44 223 GLN A CA 1
ATOM 1692 C C . GLN A 1 223 ? -4.457 -10.116 -5.712 1.00 90.44 223 GLN A C 1
ATOM 1694 O O . GLN A 1 223 ? -4.735 -9.601 -4.633 1.00 90.44 223 GLN A O 1
ATOM 1699 N N . GLN A 1 224 ? -5.172 -9.843 -6.806 1.00 90.44 224 GLN A N 1
ATOM 1700 C CA . GLN A 1 224 ? -6.315 -8.924 -6.827 1.00 90.44 224 GLN A CA 1
ATOM 1701 C C . GLN A 1 224 ? -6.011 -7.522 -6.256 1.00 90.44 224 GLN A C 1
ATOM 1703 O O . GLN A 1 224 ? -6.849 -6.884 -5.612 1.00 90.44 224 GLN A O 1
ATOM 1708 N N . ALA A 1 225 ? -4.792 -7.038 -6.487 1.00 92.06 225 ALA A N 1
ATOM 1709 C CA . ALA A 1 225 ? -4.309 -5.742 -6.034 1.00 92.06 225 ALA A CA 1
ATOM 1710 C C . ALA A 1 225 ? -4.242 -4.738 -7.192 1.00 92.06 225 ALA A C 1
ATOM 1712 O O . ALA A 1 225 ? -4.079 -5.099 -8.356 1.00 92.06 225 ALA A O 1
ATOM 1713 N N . SER A 1 226 ? -4.354 -3.451 -6.866 1.00 92.75 226 SER A N 1
ATOM 1714 C CA . SER A 1 226 ? -4.036 -2.366 -7.807 1.00 92.75 226 SER A CA 1
ATOM 1715 C C . SER A 1 226 ? -2.559 -1.988 -7.691 1.00 92.75 226 SER A C 1
ATOM 1717 O O . SER A 1 226 ? -1.981 -2.135 -6.618 1.00 92.75 226 SER A O 1
ATOM 1719 N N . LEU A 1 227 ? -1.952 -1.469 -8.758 1.00 93.19 227 LEU A N 1
ATOM 1720 C CA . LEU A 1 227 ? -0.550 -1.042 -8.785 1.00 93.19 227 LEU A CA 1
ATOM 1721 C C . LEU A 1 227 ? -0.465 0.461 -9.031 1.00 93.19 227 LEU A C 1
ATOM 1723 O O . LEU A 1 227 ? -1.027 0.961 -10.001 1.00 93.19 227 LEU A O 1
ATOM 1727 N N . ILE A 1 228 ? 0.275 1.184 -8.195 1.00 92.50 228 ILE A N 1
ATOM 1728 C CA . ILE A 1 228 ? 0.658 2.571 -8.466 1.00 92.50 228 ILE A CA 1
ATOM 1729 C C . ILE A 1 228 ? 2.158 2.708 -8.256 1.00 92.50 228 ILE A C 1
ATOM 1731 O O . ILE A 1 228 ? 2.660 2.440 -7.167 1.00 92.50 228 ILE A O 1
ATOM 1735 N N . SER A 1 229 ? 2.862 3.176 -9.278 1.00 91.75 229 SER A N 1
ATOM 1736 C CA . SER A 1 229 ? 4.235 3.623 -9.157 1.00 91.75 229 SER A CA 1
ATOM 1737 C C . SER A 1 229 ? 4.295 5.135 -8.983 1.00 91.75 229 SER A C 1
ATOM 1739 O O . SER A 1 229 ? 3.562 5.908 -9.609 1.00 91.75 229 SER A O 1
ATOM 1741 N N . LEU A 1 230 ? 5.135 5.569 -8.053 1.00 90.94 230 LEU A N 1
ATOM 1742 C CA . LEU A 1 230 ? 5.184 6.951 -7.624 1.00 90.94 230 LEU A CA 1
ATOM 1743 C C . LEU A 1 230 ? 6.601 7.380 -7.257 1.00 90.94 230 LEU A C 1
ATOM 1745 O O . LEU A 1 230 ? 7.367 6.676 -6.600 1.00 90.94 230 LEU A O 1
ATOM 1749 N N . SER A 1 231 ? 6.922 8.604 -7.650 1.00 89.62 231 SER A N 1
ATOM 1750 C CA . SER A 1 231 ? 8.068 9.337 -7.135 1.00 89.62 231 SER A CA 1
ATOM 1751 C C . SER A 1 231 ? 7.563 10.388 -6.158 1.00 89.62 231 SER A C 1
ATOM 1753 O O . SER A 1 231 ? 6.572 11.073 -6.408 1.00 89.62 231 SER A O 1
ATOM 1755 N N . LEU A 1 232 ? 8.234 10.509 -5.014 1.00 84.38 232 LEU A N 1
ATOM 1756 C CA . LEU A 1 232 ? 7.931 11.568 -4.052 1.00 84.38 232 LEU A CA 1
ATOM 1757 C C . LEU A 1 232 ? 8.534 12.916 -4.471 1.00 84.38 232 LEU A C 1
ATOM 1759 O O . LEU A 1 232 ? 8.150 13.928 -3.877 1.00 84.38 232 LEU A O 1
ATOM 1763 N N . ARG A 1 233 ? 9.472 12.906 -5.430 1.00 83.62 233 ARG A N 1
ATOM 1764 C CA . ARG A 1 233 ? 10.215 14.071 -5.928 1.00 83.62 233 ARG A CA 1
ATOM 1765 C C . ARG A 1 233 ? 9.648 14.596 -7.244 1.00 83.62 233 ARG A C 1
ATOM 1767 O O . ARG A 1 233 ? 9.523 15.804 -7.412 1.00 83.62 233 ARG A O 1
ATOM 1774 N N . SER A 1 234 ? 9.295 13.697 -8.158 1.00 69.75 234 SER A N 1
ATOM 1775 C CA . SER A 1 234 ? 8.688 14.035 -9.444 1.00 69.75 234 SER A CA 1
ATOM 1776 C C . SER A 1 234 ? 7.245 14.476 -9.196 1.00 69.75 234 SER A C 1
ATOM 1778 O O . SER A 1 234 ? 6.548 13.849 -8.402 1.00 69.75 234 SER A O 1
ATOM 1780 N N . GLY A 1 235 ? 6.828 15.585 -9.814 1.00 66.00 235 GLY A N 1
ATOM 1781 C CA . GLY A 1 235 ? 5.607 16.327 -9.479 1.00 66.00 235 GLY A CA 1
ATOM 1782 C C . GLY A 1 235 ? 4.302 15.519 -9.364 1.00 66.00 235 GLY A C 1
ATOM 1783 O O . GLY A 1 235 ? 4.201 14.354 -9.733 1.00 66.00 235 GLY A O 1
ATOM 1784 N N . ASP A 1 236 ? 3.269 16.197 -8.865 1.00 64.75 236 ASP A N 1
ATOM 1785 C CA . ASP A 1 23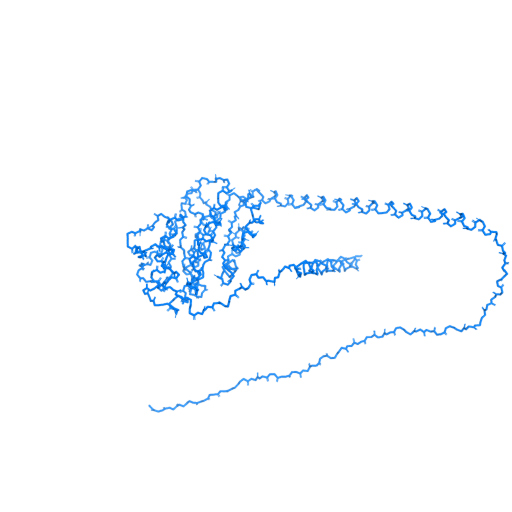6 ? 2.032 15.668 -8.271 1.00 64.75 236 ASP A CA 1
ATOM 1786 C C . ASP A 1 236 ? 1.255 14.530 -8.971 1.00 64.75 236 ASP A C 1
ATOM 1788 O O . ASP A 1 236 ? 0.336 14.003 -8.354 1.00 64.75 236 ASP A O 1
ATOM 1792 N N . GLY A 1 237 ? 1.519 14.150 -10.224 1.00 77.62 237 GLY A N 1
ATOM 1793 C CA . GLY A 1 237 ? 0.653 13.251 -11.007 1.00 77.62 237 GLY A CA 1
ATOM 1794 C C . GLY A 1 237 ? 0.387 11.888 -10.348 1.00 77.62 237 GLY A C 1
ATOM 1795 O O . GLY A 1 237 ? -0.767 11.521 -10.107 1.00 77.62 237 GLY A O 1
ATOM 1796 N N . GLY A 1 238 ? 1.448 11.156 -9.988 1.00 80.50 238 GLY A N 1
ATOM 1797 C CA . GLY A 1 238 ? 1.320 9.860 -9.304 1.00 80.50 238 GLY A CA 1
ATOM 1798 C C . GLY A 1 238 ? 0.727 9.999 -7.897 1.00 80.50 238 GLY A C 1
ATOM 1799 O O . GLY A 1 238 ? -0.137 9.222 -7.495 1.00 80.50 238 GLY A O 1
ATOM 1800 N N . LEU A 1 239 ? 1.112 11.058 -7.178 1.00 85.56 239 LEU A N 1
ATOM 1801 C CA . LEU A 1 239 ? 0.617 11.356 -5.833 1.00 85.56 239 LEU A CA 1
ATOM 1802 C C . LEU A 1 239 ? -0.886 11.695 -5.842 1.00 85.56 239 LEU A C 1
ATOM 1804 O O . LEU A 1 239 ? -1.648 11.186 -5.024 1.00 85.56 239 LEU A O 1
ATOM 1808 N N . LYS A 1 240 ? -1.358 12.511 -6.789 1.00 85.50 240 LYS A N 1
ATOM 1809 C CA . LYS A 1 240 ? -2.784 12.831 -6.983 1.00 85.50 240 LYS A CA 1
ATOM 1810 C C . LYS A 1 240 ? -3.585 11.565 -7.259 1.00 85.50 240 LYS A C 1
ATOM 1812 O O . LYS A 1 240 ? -4.604 11.347 -6.615 1.00 85.50 240 LYS A O 1
ATOM 1817 N N . THR A 1 241 ? -3.073 10.701 -8.128 1.00 85.38 241 THR A N 1
ATOM 1818 C CA . THR A 1 241 ? -3.700 9.420 -8.480 1.00 85.38 241 THR A CA 1
ATOM 1819 C C . THR A 1 241 ? -3.810 8.486 -7.278 1.00 85.38 241 THR A C 1
ATOM 1821 O O . THR A 1 241 ? -4.896 7.993 -6.978 1.00 85.38 241 THR A O 1
ATOM 1824 N N . PHE A 1 242 ? -2.726 8.336 -6.513 1.00 88.44 242 PHE A N 1
ATOM 1825 C CA . PHE A 1 242 ? -2.723 7.608 -5.244 1.00 88.44 242 PHE A CA 1
ATOM 1826 C C . PHE A 1 242 ? -3.730 8.191 -4.239 1.00 88.44 242 PHE A C 1
ATOM 1828 O O . PHE A 1 242 ? -4.488 7.455 -3.610 1.00 88.44 242 PHE A O 1
ATOM 1835 N N . THR A 1 243 ? -3.791 9.523 -4.118 1.00 86.88 243 THR A N 1
ATOM 1836 C CA . THR A 1 243 ? -4.745 10.218 -3.232 1.00 86.88 243 THR A CA 1
ATOM 1837 C C . THR A 1 243 ? -6.184 9.902 -3.611 1.00 86.88 243 THR A C 1
ATOM 1839 O O . THR A 1 243 ? -7.006 9.608 -2.744 1.00 86.88 243 THR A O 1
ATOM 1842 N N . SER A 1 244 ? -6.493 10.002 -4.903 1.00 84.19 244 SER A N 1
ATOM 1843 C CA . SER A 1 244 ? -7.821 9.744 -5.446 1.00 84.19 244 SER A CA 1
ATOM 1844 C C . SER A 1 244 ? -8.222 8.293 -5.220 1.00 84.19 244 SER A C 1
ATOM 1846 O O . SER A 1 244 ? -9.327 8.052 -4.741 1.00 84.19 244 SER A O 1
ATOM 1848 N N . PHE A 1 245 ? -7.306 7.345 -5.449 1.00 85.06 245 PHE A N 1
ATOM 1849 C CA . PHE A 1 245 ? -7.532 5.934 -5.147 1.00 85.06 245 PHE A CA 1
ATOM 1850 C C . PHE A 1 245 ? -7.846 5.715 -3.666 1.00 85.06 245 PHE A C 1
ATOM 1852 O O . PHE A 1 245 ? -8.858 5.094 -3.341 1.00 85.06 245 PHE A O 1
ATOM 1859 N N . LEU A 1 246 ? -7.017 6.248 -2.761 1.00 87.38 246 LEU A N 1
ATOM 1860 C CA . LEU A 1 246 ? -7.247 6.092 -1.326 1.00 87.38 246 LEU A CA 1
ATOM 1861 C C . LEU A 1 246 ? -8.575 6.705 -0.901 1.00 87.38 246 LEU A C 1
ATOM 1863 O O . LEU A 1 246 ? -9.319 6.071 -0.166 1.00 87.38 246 LEU A O 1
ATOM 1867 N N . ARG A 1 247 ? -8.908 7.912 -1.366 1.00 86.00 247 ARG A N 1
ATOM 1868 C CA . ARG A 1 247 ? -10.183 8.554 -1.021 1.00 86.00 247 ARG A CA 1
ATOM 1869 C C . ARG A 1 247 ? -11.376 7.746 -1.509 1.00 86.00 247 ARG A C 1
ATOM 1871 O O . ARG A 1 247 ? -12.316 7.568 -0.744 1.00 86.00 247 ARG A O 1
ATOM 1878 N N . ALA A 1 248 ? -11.328 7.260 -2.744 1.00 81.56 248 ALA A N 1
ATOM 1879 C CA . ALA A 1 248 ? -12.433 6.523 -3.335 1.00 81.56 248 ALA A CA 1
ATOM 1880 C C . ALA A 1 248 ? -12.635 5.149 -2.666 1.00 81.56 248 ALA A C 1
ATOM 1882 O O . ALA A 1 248 ? -13.772 4.723 -2.486 1.00 81.56 248 ALA A O 1
ATOM 1883 N N . ASN A 1 249 ? -11.552 4.496 -2.224 1.00 83.25 249 ASN A N 1
ATOM 1884 C CA . ASN A 1 249 ? -11.633 3.217 -1.512 1.00 83.25 249 ASN A CA 1
ATOM 1885 C C . ASN A 1 249 ? -11.921 3.363 -0.015 1.00 83.25 249 ASN A C 1
ATOM 1887 O O . ASN A 1 249 ? -12.624 2.526 0.539 1.00 83.25 249 ASN A O 1
ATOM 1891 N N . LEU A 1 250 ? -11.413 4.405 0.652 1.00 84.12 250 LEU A N 1
ATOM 1892 C CA . LEU A 1 250 ? -11.692 4.665 2.070 1.00 84.12 250 LEU A CA 1
ATOM 1893 C C . LEU A 1 250 ? -13.114 5.190 2.266 1.00 84.12 250 LEU A C 1
ATOM 1895 O O . LEU A 1 250 ? -13.795 4.762 3.192 1.00 84.12 250 LEU A O 1
ATOM 1899 N N . PHE A 1 251 ? -13.589 6.064 1.378 1.00 83.00 251 PHE A N 1
ATOM 1900 C CA . PHE A 1 251 ? -14.909 6.689 1.460 1.00 83.00 251 PHE A CA 1
ATOM 1901 C C . PHE A 1 251 ? -15.750 6.322 0.232 1.00 83.00 251 PHE A C 1
ATOM 1903 O O . PHE A 1 251 ? -16.036 7.195 -0.593 1.00 83.00 251 PHE A O 1
ATOM 1910 N N . PRO A 1 252 ? -16.144 5.041 0.085 1.00 71.88 252 PRO A N 1
ATOM 1911 C CA . PRO A 1 252 ? -16.945 4.616 -1.048 1.00 71.88 252 PRO A CA 1
ATOM 1912 C C . PRO A 1 252 ? -18.263 5.393 -1.040 1.00 71.88 252 PRO A C 1
ATOM 1914 O O . PRO A 1 252 ? -19.053 5.328 -0.093 1.00 71.88 252 PRO A O 1
ATOM 1917 N N . THR A 1 253 ? -18.481 6.170 -2.095 1.00 68.75 253 THR A N 1
ATOM 1918 C CA . THR A 1 253 ? -19.782 6.773 -2.378 1.00 68.75 253 THR A CA 1
ATOM 1919 C C . THR A 1 253 ? -20.610 5.737 -3.130 1.00 68.75 253 THR A C 1
ATOM 1921 O O . THR A 1 253 ? -20.075 4.996 -3.950 1.00 68.75 253 THR A O 1
ATOM 1924 N N . ALA A 1 254 ? -21.910 5.647 -2.837 1.00 55.91 254 ALA A N 1
ATOM 1925 C CA . ALA A 1 254 ? -22.785 4.572 -3.321 1.00 55.91 254 ALA A CA 1
ATOM 1926 C C . ALA A 1 254 ? -22.887 4.451 -4.861 1.00 55.91 254 ALA A C 1
ATOM 1928 O O . ALA A 1 254 ? -23.475 3.493 -5.349 1.00 55.91 254 ALA A O 1
ATOM 1929 N N . SER A 1 255 ? -22.325 5.394 -5.625 1.00 51.56 255 SER A N 1
ATOM 1930 C CA . SER A 1 255 ? -22.407 5.460 -7.087 1.00 51.56 255 SER A CA 1
ATOM 1931 C C . SER A 1 255 ? -21.072 5.320 -7.829 1.00 51.56 255 SER A C 1
ATOM 1933 O O . SER A 1 255 ? -21.082 5.338 -9.057 1.00 51.56 255 SER A O 1
ATOM 1935 N N . ALA A 1 256 ? -19.931 5.179 -7.145 1.00 53.72 256 ALA A N 1
ATOM 1936 C CA . ALA A 1 256 ? -18.628 5.159 -7.810 1.00 53.72 256 ALA A CA 1
ATOM 1937 C C . ALA A 1 256 ? -17.837 3.893 -7.470 1.00 53.72 256 ALA A C 1
ATOM 1939 O O . ALA A 1 256 ? -17.331 3.738 -6.359 1.00 53.72 256 ALA A O 1
ATOM 1940 N N . ILE A 1 257 ? -17.668 3.012 -8.460 1.00 56.84 257 ILE A N 1
ATOM 1941 C CA . ILE A 1 257 ? -16.552 2.063 -8.442 1.00 56.84 257 ILE A CA 1
ATOM 1942 C C . ILE A 1 257 ? -15.280 2.921 -8.472 1.00 56.84 257 ILE A C 1
ATOM 1944 O O . ILE A 1 257 ? -15.160 3.765 -9.366 1.00 56.84 257 ILE A O 1
ATOM 1948 N N . PRO A 1 258 ? -14.351 2.764 -7.513 1.00 55.16 258 PRO A N 1
ATOM 1949 C CA . PRO A 1 258 ? -13.106 3.513 -7.482 1.00 55.16 258 PRO A CA 1
ATOM 1950 C C . PRO A 1 258 ? -12.200 3.023 -8.613 1.00 55.16 258 PRO A C 1
ATOM 1952 O O . PRO A 1 258 ? -11.280 2.237 -8.413 1.00 55.16 258 PRO A O 1
ATOM 1955 N N . LEU A 1 259 ? -12.484 3.472 -9.829 1.00 58.94 259 LEU A N 1
ATOM 1956 C CA . LEU A 1 259 ? -11.579 3.326 -10.951 1.00 58.94 259 LEU A CA 1
ATOM 1957 C C . LEU A 1 259 ? -10.467 4.345 -10.733 1.00 58.94 259 LEU A C 1
ATOM 1959 O O . LEU A 1 259 ? -10.724 5.550 -10.649 1.00 58.94 259 LEU A O 1
ATOM 1963 N N . ILE A 1 260 ? -9.224 3.872 -10.625 1.00 61.94 260 ILE A N 1
ATOM 1964 C CA . ILE A 1 260 ? -8.079 4.755 -10.836 1.00 61.94 260 ILE A CA 1
ATOM 1965 C C . ILE A 1 260 ? -8.296 5.324 -12.237 1.00 61.94 260 ILE A C 1
ATOM 1967 O O . ILE A 1 260 ? -8.420 4.516 -13.164 1.00 61.94 260 ILE A O 1
ATOM 1971 N N . PRO A 1 261 ? -8.389 6.661 -12.412 1.00 56.38 261 PRO A N 1
ATOM 1972 C CA . PRO A 1 261 ? -8.391 7.245 -13.742 1.00 56.38 261 PRO A CA 1
ATOM 1973 C C . PRO A 1 261 ? -7.175 6.654 -14.426 1.00 56.38 261 PRO A C 1
ATOM 1975 O O . PRO A 1 261 ? -6.066 6.853 -13.930 1.00 56.38 261 PRO A O 1
ATOM 1978 N N . GLN A 1 262 ? -7.397 5.820 -15.441 1.00 55.44 262 GLN A N 1
ATOM 1979 C CA . GLN A 1 262 ? -6.324 5.078 -16.070 1.00 55.44 262 GLN A CA 1
ATOM 1980 C C . GLN A 1 262 ? -5.350 6.103 -16.642 1.00 55.44 262 GLN A C 1
ATOM 1982 O O . GLN A 1 262 ? -5.521 6.601 -17.750 1.00 55.44 262 GLN A O 1
ATOM 1987 N N . LEU A 1 263 ? -4.299 6.408 -15.884 1.00 52.53 263 LEU A N 1
ATOM 1988 C CA . LEU A 1 263 ? -3.044 6.880 -16.428 1.00 52.53 263 LEU A CA 1
ATOM 1989 C C . LEU A 1 263 ? -2.416 5.650 -17.073 1.00 52.53 263 LEU A C 1
ATOM 1991 O O . LEU A 1 263 ? -1.385 5.149 -16.635 1.00 52.53 263 LEU A O 1
ATOM 1995 N N . LEU A 1 264 ? -3.066 5.168 -18.135 1.00 51.09 264 LEU A N 1
ATOM 1996 C CA . LEU A 1 264 ? -2.405 4.448 -19.202 1.00 51.09 264 LEU A CA 1
ATOM 1997 C C . LEU A 1 264 ? -1.519 5.489 -19.893 1.00 51.09 264 LEU A C 1
ATOM 1999 O O . LEU A 1 264 ? -1.757 5.904 -21.024 1.00 51.09 264 LEU A O 1
ATOM 2003 N N . SER A 1 265 ? -0.486 5.960 -19.185 1.00 48.81 265 SER A N 1
ATOM 2004 C CA . SER A 1 265 ? 0.744 6.288 -19.876 1.00 48.81 265 SER A CA 1
ATOM 2005 C C . SER A 1 265 ? 1.055 5.029 -20.675 1.00 48.81 265 SER A C 1
ATOM 2007 O O . SER A 1 265 ? 0.978 3.926 -20.127 1.00 48.81 265 SER A O 1
ATOM 2009 N N . ASN A 1 266 ? 1.251 5.176 -21.989 1.00 51.53 266 ASN A N 1
ATOM 2010 C CA . ASN A 1 266 ? 1.641 4.064 -22.849 1.00 51.53 266 ASN A CA 1
ATOM 2011 C C . ASN A 1 266 ? 2.648 3.229 -22.065 1.00 51.53 266 ASN A C 1
ATOM 2013 O O . ASN A 1 266 ? 3.707 3.754 -21.711 1.00 51.53 266 ASN A O 1
ATOM 2017 N N . CYS A 1 267 ? 2.293 1.982 -21.729 1.00 56.84 267 CYS A N 1
ATOM 2018 C CA . CYS A 1 267 ? 3.091 1.149 -20.827 1.00 56.84 267 CYS A CA 1
ATOM 2019 C C . CYS A 1 267 ? 4.517 0.932 -21.352 1.00 56.84 267 CYS A C 1
ATOM 2021 O O . CYS A 1 267 ? 5.338 0.376 -20.652 1.00 56.84 267 CYS A O 1
ATOM 2023 N N . SER A 1 268 ? 4.819 1.398 -22.566 1.00 60.88 268 SER A N 1
ATOM 2024 C CA . SER A 1 268 ? 6.148 1.525 -23.144 1.00 60.88 268 SER A CA 1
ATOM 2025 C C . SER A 1 268 ? 7.092 2.483 -22.405 1.00 60.88 268 SER A C 1
ATOM 2027 O O . SER A 1 268 ? 8.301 2.302 -22.507 1.00 60.88 268 SER A O 1
ATOM 2029 N N . ASP A 1 269 ? 6.592 3.520 -21.722 1.00 71.81 269 ASP A N 1
ATOM 2030 C CA . ASP A 1 269 ? 7.436 4.549 -21.096 1.00 71.81 269 ASP A CA 1
ATOM 2031 C C . ASP A 1 269 ? 7.516 4.377 -19.574 1.00 71.81 269 ASP A C 1
ATOM 2033 O O . ASP A 1 269 ? 6.841 5.052 -18.795 1.00 71.81 269 ASP A O 1
ATOM 2037 N N . TYR A 1 270 ? 8.382 3.454 -19.159 1.00 74.75 270 TYR A N 1
ATOM 2038 C CA . TYR A 1 270 ? 8.614 3.077 -17.761 1.00 74.75 270 TYR A CA 1
ATOM 2039 C C . TYR A 1 270 ? 9.309 4.168 -16.925 1.00 74.75 270 TYR A C 1
ATOM 2041 O O . TYR A 1 270 ? 9.432 4.029 -15.708 1.00 74.75 270 TYR A O 1
ATOM 2049 N N . SER A 1 271 ? 9.725 5.277 -17.549 1.00 75.94 271 SER A N 1
ATOM 2050 C CA . SER A 1 271 ? 10.206 6.468 -16.835 1.00 75.94 271 SER A CA 1
ATOM 2051 C C . SER A 1 271 ? 9.065 7.259 -16.178 1.00 75.94 271 SER A C 1
ATOM 2053 O O . SER A 1 271 ? 9.287 8.057 -15.264 1.00 75.94 271 SER A O 1
ATOM 2055 N N . LYS A 1 272 ? 7.823 7.029 -16.621 1.00 82.50 272 LYS A N 1
ATOM 2056 C CA . LYS A 1 272 ? 6.631 7.710 -16.117 1.00 82.50 272 LYS A CA 1
ATOM 2057 C C . LYS A 1 272 ? 5.982 6.929 -14.973 1.00 82.50 272 LYS A C 1
ATOM 2059 O O . LYS A 1 272 ? 6.127 5.710 -14.887 1.00 82.50 272 LYS A O 1
ATOM 2064 N N . PRO A 1 273 ? 5.239 7.619 -14.089 1.00 83.25 273 PRO A N 1
ATOM 2065 C CA . PRO A 1 273 ? 4.408 6.945 -13.104 1.00 83.25 273 PRO A CA 1
ATOM 2066 C C . PRO A 1 273 ? 3.382 6.044 -13.803 1.00 83.25 273 PRO A C 1
ATOM 2068 O O . PRO A 1 273 ? 2.773 6.425 -14.807 1.00 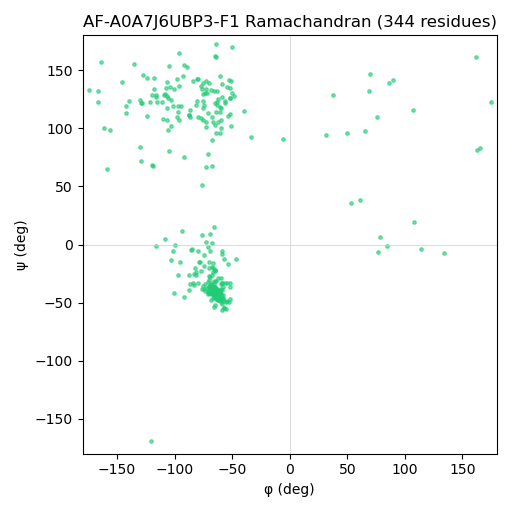83.25 273 PRO A O 1
ATOM 2071 N N . LEU A 1 274 ? 3.208 4.855 -13.241 1.00 87.50 274 LEU A N 1
ATOM 2072 C CA . LEU A 1 274 ? 2.308 3.805 -13.691 1.00 87.50 274 LEU A CA 1
ATOM 2073 C C . LEU A 1 274 ? 1.138 3.727 -12.714 1.00 87.50 274 LEU A C 1
ATOM 2075 O O . LEU A 1 274 ? 1.352 3.737 -11.506 1.00 87.50 274 LEU A O 1
ATOM 2079 N N . ALA A 1 275 ? -0.095 3.639 -13.200 1.00 88.88 275 ALA A N 1
ATOM 2080 C CA . ALA A 1 275 ? -1.249 3.460 -12.326 1.00 88.88 275 ALA A CA 1
ATOM 2081 C C . ALA A 1 275 ? -2.266 2.522 -12.976 1.00 88.88 275 ALA A C 1
ATOM 2083 O O . ALA A 1 275 ? -2.863 2.847 -14.001 1.00 88.88 275 ALA A O 1
ATOM 2084 N N . ILE A 1 276 ? -2.450 1.351 -12.374 1.00 87.81 276 ILE A N 1
ATOM 2085 C CA . ILE A 1 276 ? -3.248 0.251 -12.907 1.00 87.81 276 ILE A CA 1
ATOM 2086 C C . ILE A 1 276 ? -4.244 -0.183 -11.837 1.00 87.81 276 ILE A C 1
ATOM 2088 O O . ILE A 1 276 ? -3.863 -0.581 -10.734 1.00 87.81 276 ILE A O 1
ATOM 2092 N N . SER A 1 277 ? -5.533 -0.117 -12.173 1.00 86.88 277 SER A N 1
ATOM 2093 C CA . SER A 1 277 ? -6.583 -0.682 -11.321 1.00 86.88 277 SER A CA 1
ATOM 2094 C C . SER A 1 277 ? -6.657 -2.186 -11.528 1.00 86.88 277 SER A C 1
ATOM 2096 O O . SER A 1 277 ? -6.571 -2.661 -12.667 1.00 86.88 277 SER A O 1
ATOM 2098 N N . PHE A 1 278 ? -6.910 -2.923 -10.449 1.00 85.88 278 PHE A N 1
ATOM 2099 C CA . PHE A 1 278 ? -7.275 -4.334 -10.545 1.00 85.88 278 PHE A CA 1
ATOM 2100 C C . PHE A 1 278 ? -8.429 -4.548 -11.544 1.00 85.88 278 PHE A C 1
ATOM 2102 O O . PHE A 1 278 ? -9.355 -3.740 -11.619 1.00 85.88 278 PHE A O 1
ATOM 2109 N N . GLY A 1 279 ? -8.350 -5.627 -12.328 1.00 83.50 279 GLY A N 1
ATOM 2110 C CA . GLY A 1 279 ? -9.354 -5.996 -13.332 1.00 83.50 279 GLY A CA 1
ATOM 2111 C C . GLY A 1 279 ? -9.309 -5.176 -14.624 1.00 83.50 279 GLY A C 1
ATOM 2112 O O . GLY A 1 279 ? -10.019 -5.500 -15.570 1.00 83.50 279 GLY A O 1
ATOM 2113 N N . THR A 1 280 ? -8.477 -4.132 -14.688 1.00 83.00 280 THR A N 1
ATOM 2114 C CA . THR A 1 280 ? -8.318 -3.317 -15.903 1.00 83.00 280 THR A CA 1
ATOM 2115 C C . THR A 1 280 ? -7.042 -3.619 -16.679 1.00 83.00 280 THR A C 1
ATOM 2117 O O . THR A 1 280 ? -6.911 -3.191 -17.826 1.00 83.00 280 THR A O 1
ATOM 2120 N N . ASP A 1 281 ? -6.109 -4.343 -16.059 1.00 82.25 281 ASP A N 1
ATOM 2121 C CA . ASP A 1 281 ? -4.864 -4.729 -16.705 1.00 82.25 281 ASP A CA 1
ATOM 2122 C C . ASP A 1 281 ? -5.098 -5.878 -17.687 1.00 82.25 281 ASP A C 1
ATOM 2124 O O . ASP A 1 281 ? -5.756 -6.867 -17.357 1.00 82.25 281 ASP A O 1
ATOM 2128 N N . ARG A 1 282 ? -4.542 -5.761 -18.894 1.00 77.88 282 ARG A N 1
ATOM 2129 C CA . ARG A 1 282 ? -4.534 -6.860 -19.861 1.00 77.88 282 ARG A CA 1
ATOM 2130 C C . ARG A 1 282 ? -3.221 -7.608 -19.700 1.00 77.88 282 ARG A C 1
ATOM 2132 O O . ARG A 1 282 ? -2.153 -7.034 -19.894 1.00 77.88 282 ARG A O 1
ATOM 2139 N N . LEU A 1 283 ? -3.314 -8.894 -19.361 1.00 72.94 283 LEU A N 1
ATOM 2140 C CA . LEU A 1 283 ? -2.150 -9.786 -19.312 1.00 72.94 283 LEU A CA 1
ATOM 2141 C C . LEU A 1 283 ? -1.523 -9.987 -20.701 1.00 72.94 283 LEU A C 1
ATOM 2143 O O . LEU A 1 283 ? -0.344 -10.309 -20.804 1.00 72.94 283 LEU A O 1
ATOM 2147 N N . GLU A 1 284 ? -2.300 -9.761 -21.764 1.00 68.81 284 GLU A N 1
ATOM 2148 C CA . GLU A 1 284 ? -1.836 -9.754 -23.151 1.00 68.81 284 GLU A CA 1
ATOM 2149 C C . GLU A 1 284 ? -0.759 -8.669 -23.339 1.00 68.81 284 GLU A C 1
ATOM 2151 O O . GLU A 1 284 ? -1.060 -7.480 -23.448 1.00 68.81 284 GLU A O 1
ATOM 2156 N N . GLY A 1 285 ? 0.512 -9.079 -23.341 1.00 65.56 285 GLY A N 1
ATOM 2157 C CA . GLY A 1 285 ? 1.673 -8.192 -23.487 1.00 65.56 285 GLY A CA 1
ATOM 2158 C C . GLY A 1 285 ? 2.577 -8.091 -22.254 1.00 65.56 285 GLY A C 1
ATOM 2159 O O . GLY A 1 285 ? 3.622 -7.445 -22.335 1.00 65.56 285 GLY A O 1
ATOM 2160 N N . ILE A 1 286 ? 2.218 -8.736 -21.140 1.00 70.56 286 ILE A N 1
ATOM 2161 C CA . ILE A 1 286 ? 3.158 -9.007 -20.049 1.00 70.56 286 ILE A CA 1
ATOM 2162 C C . ILE A 1 286 ? 3.982 -10.219 -20.485 1.00 70.56 286 ILE A C 1
ATOM 2164 O O . ILE A 1 286 ? 3.451 -11.323 -20.585 1.00 70.56 286 ILE A O 1
ATOM 2168 N N . GLU A 1 287 ? 5.268 -10.021 -20.785 1.00 64.81 287 GLU A N 1
ATOM 2169 C CA . GLU A 1 287 ? 6.173 -11.152 -20.995 1.00 64.81 287 GLU A CA 1
ATOM 2170 C C . GLU A 1 287 ? 6.207 -11.971 -19.701 1.00 64.81 287 GLU A C 1
ATOM 2172 O O . GLU A 1 287 ? 6.657 -11.483 -18.661 1.00 64.81 287 GLU A O 1
ATOM 2177 N N . GLU A 1 288 ? 5.704 -13.209 -19.743 1.00 57.28 288 GLU A N 1
ATOM 2178 C CA . GLU A 1 288 ? 5.882 -14.131 -18.627 1.00 57.28 288 GLU A CA 1
ATOM 2179 C C . GLU A 1 288 ? 7.387 -14.262 -18.362 1.00 57.28 288 GLU A C 1
ATOM 2181 O O . GLU A 1 288 ? 8.153 -14.594 -19.273 1.00 57.28 288 GLU A O 1
ATOM 2186 N N . PRO A 1 289 ? 7.864 -13.983 -17.140 1.00 55.31 289 PRO A N 1
ATOM 2187 C CA . PRO A 1 289 ? 9.282 -14.082 -16.864 1.00 55.31 289 PRO A CA 1
ATOM 2188 C C . PRO A 1 289 ? 9.693 -15.552 -16.948 1.00 55.31 289 PRO A C 1
ATOM 2190 O O . PRO A 1 289 ? 9.336 -16.359 -16.093 1.00 55.31 289 PRO A O 1
ATOM 2193 N N . TYR A 1 290 ? 10.453 -15.872 -17.995 1.00 44.38 290 TYR A N 1
ATOM 2194 C CA . TYR A 1 290 ? 10.996 -17.185 -18.359 1.00 44.38 290 TYR A CA 1
ATOM 2195 C C . TYR A 1 290 ? 11.371 -18.088 -17.165 1.00 44.38 290 TYR A C 1
ATOM 2197 O O . TYR A 1 290 ? 12.500 -18.045 -16.691 1.00 44.38 290 TYR A O 1
ATOM 2205 N N . GLY A 1 291 ? 10.467 -18.953 -16.695 1.00 50.53 291 GLY A N 1
ATOM 2206 C CA . GLY A 1 291 ? 10.778 -19.940 -15.644 1.00 50.53 291 GLY A CA 1
ATOM 2207 C C . GLY A 1 291 ? 10.183 -19.673 -14.257 1.00 50.53 291 GLY A C 1
ATOM 2208 O O . GLY A 1 291 ? 10.649 -20.257 -13.282 1.00 50.53 291 GLY A O 1
ATOM 2209 N N . GLY A 1 292 ? 9.146 -18.838 -14.160 1.00 53.78 292 GLY A N 1
ATOM 2210 C CA . GLY A 1 292 ? 8.401 -18.605 -12.920 1.00 53.78 292 GLY A CA 1
ATOM 2211 C C . GLY A 1 292 ? 8.976 -17.458 -12.084 1.00 53.78 292 GLY A C 1
ATOM 2212 O O . GLY A 1 292 ? 10.191 -17.261 -11.997 1.00 53.78 292 GLY A O 1
ATOM 2213 N N . TRP A 1 293 ? 8.087 -16.668 -11.469 1.00 53.34 293 TRP A N 1
ATOM 2214 C CA . TRP A 1 293 ? 8.432 -15.413 -10.780 1.00 53.34 293 TRP A CA 1
ATOM 2215 C C . TRP A 1 293 ? 9.468 -15.595 -9.660 1.00 53.34 293 TRP A C 1
ATOM 2217 O O . TRP A 1 293 ? 10.345 -14.749 -9.492 1.00 53.34 293 TRP A O 1
ATOM 2227 N N . GLU A 1 294 ? 9.401 -16.717 -8.939 1.00 51.59 294 GLU A N 1
ATOM 2228 C CA . GLU A 1 294 ? 10.272 -17.025 -7.794 1.00 51.59 294 GLU A CA 1
ATOM 2229 C C . GLU A 1 294 ? 11.719 -17.337 -8.193 1.00 51.59 294 GLU A C 1
ATOM 2231 O O . GLU A 1 294 ? 12.653 -17.022 -7.455 1.00 51.59 294 GLU A O 1
ATOM 2236 N N . VAL A 1 295 ? 11.917 -17.938 -9.368 1.00 47.94 295 VAL A N 1
ATOM 2237 C CA . VAL A 1 295 ? 13.231 -18.433 -9.802 1.00 47.94 295 VAL A CA 1
ATOM 2238 C C . VAL A 1 295 ? 14.026 -17.340 -10.509 1.00 47.94 295 VAL A C 1
ATOM 2240 O O . VAL A 1 295 ? 15.255 -17.372 -10.494 1.00 47.94 295 VAL A O 1
ATOM 2243 N N . ASN A 1 296 ? 13.346 -16.363 -11.113 1.00 50.16 296 ASN A N 1
ATOM 2244 C CA . ASN A 1 296 ? 14.000 -15.397 -11.982 1.00 50.16 296 ASN A CA 1
ATOM 2245 C C . ASN A 1 296 ? 14.468 -14.134 -11.284 1.00 50.16 296 ASN A C 1
ATOM 2247 O O . ASN A 1 296 ? 15.587 -13.728 -11.546 1.00 50.16 296 ASN A O 1
ATOM 2251 N N . LEU A 1 297 ? 13.682 -13.495 -10.414 1.00 53.00 297 LEU A N 1
ATOM 2252 C CA . LEU A 1 297 ? 14.041 -12.159 -9.905 1.00 53.00 297 LEU A CA 1
ATOM 2253 C C . LEU A 1 297 ? 15.287 -12.178 -9.004 1.00 53.00 297 LEU A C 1
ATOM 2255 O O . LEU A 1 297 ? 16.127 -11.289 -9.094 1.00 53.00 297 LEU A O 1
ATOM 2259 N N . SER A 1 298 ? 15.460 -13.233 -8.209 1.00 52.19 298 SER A N 1
ATOM 2260 C CA . SER A 1 298 ? 16.663 -13.451 -7.394 1.00 52.19 298 SER A CA 1
ATOM 2261 C C . SER A 1 298 ? 17.904 -13.788 -8.234 1.00 52.19 298 SER A C 1
ATOM 2263 O O . SER A 1 298 ? 19.015 -13.426 -7.855 1.00 52.19 298 SER A O 1
ATOM 2265 N N . LYS A 1 299 ? 17.728 -14.445 -9.392 1.00 54.25 299 LYS A N 1
ATOM 2266 C CA . LYS A 1 299 ? 18.815 -14.808 -10.321 1.00 54.25 299 LYS A CA 1
ATOM 2267 C C . LYS A 1 299 ? 19.161 -13.707 -11.328 1.00 54.25 299 LYS A C 1
ATOM 2269 O O . LYS A 1 299 ? 20.320 -13.580 -11.705 1.00 54.25 299 LYS A O 1
ATOM 2274 N N . THR A 1 300 ? 18.173 -12.934 -11.778 1.00 54.09 300 THR A N 1
ATOM 2275 C CA . THR A 1 300 ? 18.333 -11.841 -12.758 1.00 54.09 300 THR A CA 1
ATOM 2276 C C . THR A 1 300 ? 18.829 -10.555 -12.117 1.00 54.09 300 THR A C 1
ATOM 2278 O O . THR A 1 300 ? 19.469 -9.761 -12.800 1.00 54.09 300 THR A O 1
ATOM 2281 N N . PHE A 1 301 ? 18.615 -10.373 -10.812 1.00 55.22 301 PHE A N 1
ATOM 2282 C CA . PHE A 1 301 ? 19.142 -9.242 -10.052 1.00 55.22 301 PHE A CA 1
ATOM 2283 C C . PHE A 1 301 ? 20.056 -9.732 -8.925 1.00 55.22 301 PHE A C 1
ATOM 2285 O O . PHE A 1 301 ? 19.692 -9.625 -7.750 1.00 55.22 301 PHE A O 1
ATOM 2292 N N . PRO A 1 302 ? 21.238 -10.295 -9.255 1.00 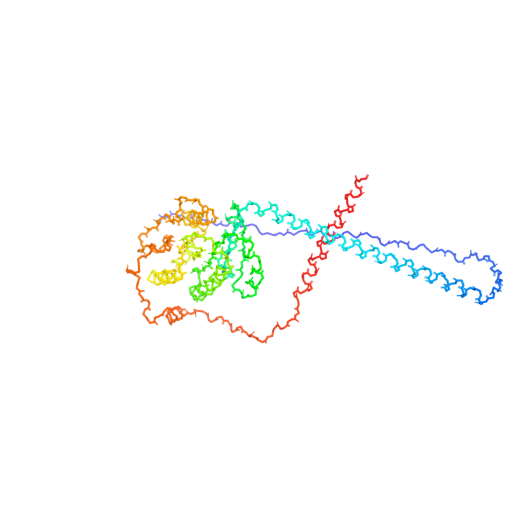44.94 302 PRO A N 1
ATOM 2293 C CA . PRO A 1 302 ? 22.197 -10.695 -8.241 1.00 44.94 302 PRO A CA 1
ATOM 2294 C C . PRO A 1 302 ? 22.579 -9.467 -7.414 1.00 44.94 302 PRO A C 1
ATOM 2296 O O . PRO A 1 302 ? 22.959 -8.421 -7.944 1.00 44.94 302 PRO A O 1
ATOM 2299 N N . THR A 1 303 ? 22.449 -9.590 -6.098 1.00 45.84 303 THR A N 1
ATOM 2300 C CA . THR A 1 303 ? 22.862 -8.574 -5.131 1.00 45.84 303 THR A CA 1
ATOM 2301 C C . THR A 1 303 ? 24.322 -8.198 -5.384 1.00 45.84 303 THR A C 1
ATOM 2303 O O . THR A 1 303 ? 25.218 -8.997 -5.122 1.00 45.84 303 THR A O 1
ATOM 2306 N N . THR A 1 304 ? 24.592 -6.984 -5.869 1.00 38.91 304 THR A N 1
ATOM 2307 C CA . THR A 1 304 ? 25.966 -6.507 -6.133 1.00 38.91 304 THR A CA 1
ATOM 2308 C C . THR A 1 304 ? 26.764 -6.200 -4.865 1.00 38.91 304 THR A C 1
ATOM 2310 O O . THR A 1 304 ? 27.934 -5.835 -4.944 1.00 38.91 304 THR A O 1
ATOM 2313 N N . LYS A 1 305 ? 26.188 -6.426 -3.681 1.00 37.53 305 LYS A N 1
ATOM 2314 C CA . LYS A 1 305 ? 26.927 -6.631 -2.435 1.00 37.53 305 LYS A CA 1
ATOM 2315 C C . LYS A 1 305 ? 26.240 -7.737 -1.639 1.00 37.53 305 LYS A C 1
ATOM 2317 O O . LYS A 1 305 ? 25.051 -7.580 -1.357 1.00 37.53 305 LYS A O 1
ATOM 2322 N N . PRO A 1 306 ? 26.935 -8.823 -1.256 1.00 32.56 306 PRO A N 1
ATOM 2323 C CA . PRO A 1 306 ? 26.426 -9.670 -0.195 1.00 32.56 306 PRO A CA 1
ATOM 2324 C C . PRO A 1 306 ? 26.297 -8.786 1.045 1.00 32.56 306 PRO A C 1
ATOM 2326 O O . PRO A 1 306 ? 27.275 -8.199 1.513 1.00 32.56 306 PRO A O 1
ATOM 2329 N N . SER A 1 307 ? 25.073 -8.630 1.539 1.00 39.16 307 SER A N 1
ATOM 2330 C CA . SER A 1 307 ? 24.870 -8.189 2.912 1.00 39.16 307 SER A CA 1
ATOM 2331 C C . SER A 1 307 ? 25.701 -9.120 3.801 1.00 39.16 307 SER A C 1
ATOM 2333 O O . SER A 1 307 ? 25.681 -10.330 3.551 1.00 39.16 307 SER A O 1
ATOM 2335 N N . PRO A 1 308 ? 26.457 -8.605 4.787 1.00 34.16 308 PRO A N 1
ATOM 2336 C CA . PRO A 1 308 ? 27.136 -9.481 5.730 1.00 34.16 308 PRO A CA 1
ATOM 2337 C C . PRO A 1 308 ? 26.102 -10.442 6.333 1.00 34.16 308 PRO A C 1
ATOM 2339 O O . PRO A 1 308 ? 24.951 -10.026 6.529 1.00 34.16 308 PRO A O 1
ATOM 2342 N N . PRO A 1 309 ? 26.471 -11.716 6.556 1.00 32.12 309 PRO A N 1
ATOM 2343 C CA . PRO A 1 309 ? 25.576 -12.676 7.177 1.00 32.12 309 PRO A CA 1
ATOM 2344 C C . PRO A 1 309 ? 25.043 -12.058 8.467 1.00 32.12 309 PRO A C 1
ATOM 2346 O O . PRO A 1 309 ? 25.796 -11.537 9.288 1.00 32.12 309 PRO A O 1
ATOM 2349 N N . ILE A 1 310 ? 23.719 -12.024 8.583 1.00 42.41 310 ILE A N 1
ATOM 2350 C CA . ILE A 1 310 ? 23.073 -11.686 9.841 1.00 42.41 310 ILE A CA 1
ATOM 2351 C C . ILE A 1 310 ? 23.293 -12.921 10.706 1.00 42.41 310 ILE A C 1
ATOM 2353 O O . ILE A 1 310 ? 22.633 -13.936 10.497 1.00 42.41 310 ILE A O 1
ATOM 2357 N N . ASP A 1 311 ? 24.272 -12.853 11.603 1.00 33.38 311 ASP A N 1
ATOM 2358 C CA . ASP A 1 311 ? 24.469 -13.866 12.632 1.00 33.38 311 ASP A CA 1
ATOM 2359 C C . ASP A 1 311 ? 23.190 -13.928 13.485 1.00 33.38 311 ASP A C 1
ATOM 2361 O O . ASP A 1 311 ? 22.874 -13.008 14.242 1.00 33.38 311 ASP A O 1
ATOM 2365 N N . GLU A 1 312 ? 22.413 -14.999 13.317 1.00 45.06 312 GLU A N 1
ATOM 2366 C CA . GLU A 1 312 ? 21.160 -15.254 14.043 1.00 45.06 312 GLU A CA 1
ATOM 2367 C C . GLU A 1 312 ? 21.373 -15.744 15.490 1.00 45.06 312 GLU A C 1
ATOM 2369 O O . GLU A 1 312 ? 20.408 -16.040 16.189 1.00 45.06 312 GLU A O 1
ATOM 2374 N N . GLU A 1 313 ? 22.600 -15.748 16.014 1.00 42.97 313 GLU A N 1
ATOM 2375 C CA . GLU A 1 313 ? 22.883 -16.134 17.402 1.00 42.97 313 GLU A CA 1
ATOM 2376 C C . GLU A 1 313 ? 23.759 -15.103 18.119 1.00 42.97 313 GLU A C 1
ATOM 2378 O O . GLU A 1 313 ? 24.972 -15.250 18.203 1.00 42.97 313 GLU A O 1
ATOM 2383 N N . GLN A 1 314 ? 23.121 -14.052 18.648 1.00 41.34 314 GLN A N 1
ATOM 2384 C CA . GLN A 1 314 ? 23.353 -13.454 19.980 1.00 41.34 314 GLN A CA 1
ATOM 2385 C C . GLN A 1 314 ? 22.687 -12.070 20.060 1.00 41.34 314 GLN A C 1
ATOM 2387 O O . GLN A 1 314 ? 23.329 -11.036 19.919 1.00 41.34 314 GLN A O 1
ATOM 2392 N N . GLN A 1 315 ? 21.384 -12.040 20.347 1.00 40.16 315 GLN A N 1
ATOM 2393 C CA . GLN A 1 315 ? 20.782 -10.979 21.168 1.00 40.16 315 GLN A CA 1
ATOM 2394 C C . GLN A 1 315 ? 19.451 -11.468 21.750 1.00 40.16 315 GLN A C 1
ATOM 2396 O O . GLN A 1 315 ? 18.362 -10.973 21.466 1.00 40.16 315 GLN A O 1
ATOM 2401 N N . ALA A 1 316 ? 19.564 -12.486 22.603 1.00 41.78 316 ALA A N 1
ATOM 2402 C CA . ALA A 1 316 ? 18.577 -12.722 23.638 1.00 41.78 316 ALA A CA 1
ATOM 2403 C C . ALA A 1 316 ? 18.613 -11.541 24.627 1.00 41.78 316 ALA A C 1
ATOM 2405 O O . ALA A 1 316 ? 19.653 -11.222 25.196 1.00 41.78 316 ALA A O 1
ATOM 2406 N N . GLY A 1 317 ? 17.459 -10.885 24.765 1.00 46.47 317 GLY A N 1
ATOM 2407 C CA . GLY A 1 317 ? 16.987 -10.120 25.919 1.00 46.47 317 GLY A CA 1
ATOM 2408 C C . GLY A 1 317 ? 18.009 -9.395 26.792 1.00 46.47 317 GLY A C 1
ATOM 2409 O O . GLY A 1 317 ? 18.449 -9.935 27.792 1.00 46.47 317 GLY A O 1
ATOM 2410 N N . THR A 1 318 ? 18.252 -8.118 26.511 1.00 48.84 318 THR A N 1
ATOM 2411 C CA . THR A 1 318 ? 18.364 -7.051 27.526 1.00 48.84 318 THR A CA 1
ATOM 2412 C C . THR A 1 318 ? 18.307 -5.701 26.803 1.00 48.84 318 THR A C 1
ATOM 2414 O O . THR A 1 318 ? 19.097 -5.443 25.903 1.00 48.84 318 THR A O 1
ATOM 2417 N N . GLY A 1 319 ? 17.362 -4.819 27.152 1.00 45.03 319 GLY A N 1
ATOM 2418 C CA . GLY A 1 319 ? 17.485 -3.390 26.803 1.00 45.03 319 GLY A CA 1
ATOM 2419 C C . GLY A 1 319 ? 16.268 -2.664 26.221 1.00 45.03 319 GLY A C 1
ATOM 2420 O O . GLY A 1 319 ? 16.326 -1.441 26.092 1.00 45.03 319 GLY A O 1
ATOM 2421 N N . LEU A 1 320 ? 15.159 -3.342 25.905 1.00 44.25 320 LEU A N 1
ATOM 2422 C CA . LEU A 1 320 ? 13.934 -2.657 25.453 1.00 44.25 320 LEU A CA 1
ATOM 2423 C C . LEU A 1 320 ? 13.018 -2.237 26.612 1.00 44.25 320 LEU A C 1
ATOM 2425 O O . LEU A 1 320 ? 12.531 -1.109 26.607 1.00 44.25 320 LEU A O 1
ATOM 2429 N N . GLU A 1 321 ? 12.872 -3.063 27.650 1.00 50.38 321 GLU A N 1
ATOM 2430 C CA . GLU A 1 321 ? 12.094 -2.698 28.844 1.00 50.38 321 GLU A CA 1
ATOM 2431 C C . GLU A 1 321 ? 12.611 -1.465 29.608 1.00 50.38 321 GLU A C 1
ATOM 2433 O O . GLU A 1 321 ? 11.808 -0.562 29.854 1.00 50.38 321 GLU A O 1
ATOM 2438 N N . PRO A 1 322 ? 13.917 -1.316 29.920 1.00 52.81 322 PRO A N 1
ATOM 2439 C CA . PRO A 1 322 ? 14.380 -0.143 30.667 1.00 52.81 322 PRO A CA 1
ATOM 2440 C C . PRO A 1 322 ? 14.244 1.162 29.868 1.00 52.81 322 PRO A C 1
ATOM 2442 O O . PRO A 1 322 ? 14.118 2.236 30.451 1.00 52.81 322 PRO A O 1
ATOM 2445 N N . ARG A 1 323 ? 14.216 1.097 28.528 1.00 54.03 323 ARG A N 1
ATOM 2446 C CA . ARG A 1 323 ? 14.012 2.279 27.677 1.00 54.03 323 ARG A CA 1
ATOM 2447 C C . ARG A 1 323 ? 12.560 2.735 27.645 1.00 54.03 323 ARG A C 1
ATOM 2449 O O . ARG A 1 323 ? 12.316 3.938 27.652 1.00 54.03 323 ARG A O 1
ATOM 2456 N N . VAL A 1 324 ? 11.611 1.801 27.631 1.00 60.84 324 VAL A N 1
ATOM 2457 C CA . VAL A 1 324 ? 10.183 2.133 27.712 1.00 60.84 324 VAL A CA 1
ATOM 2458 C C . VAL A 1 324 ? 9.842 2.643 29.115 1.00 60.84 324 VAL A C 1
ATOM 2460 O O . VAL A 1 324 ? 9.190 3.677 29.229 1.00 60.84 324 VAL A O 1
ATOM 2463 N N . ALA A 1 325 ? 10.381 2.020 30.170 1.00 63.22 325 ALA A N 1
ATOM 2464 C CA . ALA A 1 325 ? 10.215 2.490 31.547 1.00 63.22 325 ALA A CA 1
ATOM 2465 C C . ALA A 1 325 ? 10.763 3.917 31.756 1.00 63.22 325 ALA A C 1
ATOM 2467 O O . ALA A 1 325 ? 10.079 4.759 32.332 1.00 63.22 325 ALA A O 1
ATOM 2468 N N . ALA A 1 326 ? 11.940 4.234 31.200 1.00 69.94 326 ALA A N 1
ATOM 2469 C CA . ALA A 1 326 ? 12.526 5.574 31.294 1.00 69.94 326 ALA A CA 1
ATOM 2470 C C . ALA A 1 326 ? 11.718 6.655 30.547 1.00 69.94 326 ALA A C 1
ATOM 2472 O O . ALA A 1 326 ? 11.686 7.811 30.969 1.00 69.94 326 ALA A O 1
ATOM 2473 N N . ILE A 1 327 ? 11.058 6.304 29.436 1.00 73.88 327 ILE A N 1
ATOM 2474 C CA . ILE A 1 327 ? 10.177 7.234 28.710 1.00 73.88 327 ILE A CA 1
ATOM 2475 C C . ILE A 1 327 ? 8.902 7.493 29.522 1.00 73.88 327 ILE A C 1
ATOM 2477 O O . ILE A 1 327 ? 8.502 8.648 29.671 1.00 73.88 327 ILE A O 1
ATOM 2481 N N . VAL A 1 328 ? 8.319 6.445 30.110 1.00 76.38 328 VAL A N 1
ATOM 2482 C CA . VAL A 1 328 ? 7.112 6.546 30.945 1.00 76.38 328 VAL A CA 1
ATOM 2483 C C . VAL A 1 328 ? 7.373 7.360 32.217 1.00 76.38 328 VAL A C 1
ATOM 2485 O O . VAL A 1 328 ? 6.580 8.241 32.546 1.00 76.38 328 VAL A O 1
ATOM 2488 N N . GLU A 1 329 ? 8.500 7.153 32.907 1.00 81.69 329 GLU A N 1
ATOM 2489 C CA . GLU A 1 329 ? 8.861 7.978 34.071 1.00 81.69 329 GLU A CA 1
ATOM 2490 C C . GLU A 1 329 ? 9.083 9.447 33.702 1.00 81.69 329 GLU A C 1
ATOM 2492 O O . GLU A 1 329 ? 8.662 10.348 34.433 1.00 81.69 329 GLU A O 1
ATOM 2497 N N . LYS A 1 330 ? 9.695 9.711 32.542 1.00 86.44 330 LYS A N 1
ATOM 2498 C CA . LYS A 1 330 ? 9.937 11.077 32.072 1.00 86.44 330 LYS A CA 1
ATOM 2499 C C . LYS A 1 330 ? 8.635 11.816 31.756 1.00 86.44 330 LYS A C 1
ATOM 2501 O O . LYS A 1 330 ? 8.522 12.997 32.089 1.00 86.44 330 LYS A O 1
ATOM 2506 N N . GLU A 1 331 ? 7.650 11.147 31.157 1.00 86.12 331 GLU A N 1
ATOM 2507 C CA . GLU A 1 331 ? 6.327 11.740 30.918 1.00 86.12 331 GLU A CA 1
ATOM 2508 C C . GLU A 1 331 ? 5.541 11.936 32.219 1.00 86.12 331 GLU A C 1
ATOM 2510 O O . GLU A 1 331 ? 4.955 13.002 32.423 1.00 86.12 331 GLU A O 1
ATOM 2515 N N . LYS A 1 332 ? 5.612 10.976 33.152 1.00 86.19 332 LYS A N 1
ATOM 2516 C CA . LYS A 1 332 ? 4.972 11.086 34.472 1.00 86.19 332 LYS A CA 1
ATOM 2517 C C . LYS A 1 332 ? 5.518 12.276 35.268 1.00 86.19 332 LYS A C 1
ATOM 2519 O O . LYS A 1 332 ? 4.745 13.047 35.831 1.00 86.19 332 LYS A O 1
ATOM 2524 N N . ALA A 1 333 ? 6.834 12.495 35.241 1.00 85.19 333 ALA A N 1
ATOM 2525 C CA . ALA A 1 333 ? 7.470 13.650 35.876 1.00 85.19 333 ALA A CA 1
ATOM 2526 C C . ALA A 1 333 ? 7.087 14.991 35.219 1.00 85.19 333 ALA A C 1
ATOM 2528 O O . ALA A 1 333 ? 6.976 16.009 35.905 1.00 85.19 333 ALA A O 1
ATOM 2529 N N . GLN A 1 334 ? 6.866 15.021 33.900 1.00 84.88 334 GLN A N 1
ATOM 2530 C CA . GLN A 1 334 ? 6.402 16.231 33.211 1.00 84.88 334 GLN A CA 1
ATOM 2531 C C . GLN A 1 334 ? 4.950 16.584 33.548 1.00 84.88 334 GLN A C 1
ATOM 2533 O O . GLN A 1 334 ? 4.633 17.767 33.670 1.00 84.88 334 GLN A O 1
ATOM 2538 N N . LEU A 1 335 ? 4.086 15.584 33.718 1.00 84.12 335 LEU A N 1
ATOM 2539 C CA . LEU A 1 335 ? 2.693 15.775 34.125 1.00 84.12 335 LEU A CA 1
ATOM 2540 C C . LEU A 1 335 ? 2.596 16.304 35.559 1.00 84.12 335 LEU A C 1
ATOM 2542 O O . LEU A 1 335 ? 1.960 17.330 35.781 1.00 84.12 335 LEU A O 1
ATOM 2546 N N . LEU A 1 336 ? 3.349 15.709 36.487 1.00 88.56 336 LEU A N 1
ATOM 2547 C CA . LEU A 1 336 ? 3.423 16.159 37.882 1.00 88.56 336 LEU A CA 1
ATOM 2548 C C . LEU A 1 336 ? 3.919 17.608 38.005 1.00 88.56 336 LEU A C 1
ATOM 2550 O O . LEU A 1 336 ? 3.395 18.390 38.793 1.00 88.56 336 LEU A O 1
ATOM 2554 N N . ARG A 1 337 ? 4.891 18.014 37.174 1.00 87.44 337 ARG A N 1
ATOM 2555 C CA . ARG A 1 337 ? 5.346 19.415 37.117 1.00 87.44 337 ARG A CA 1
ATOM 2556 C C . ARG A 1 337 ? 4.271 20.370 36.603 1.00 87.44 337 ARG A C 1
ATOM 2558 O O . ARG A 1 337 ? 4.207 21.499 37.079 1.00 87.44 337 ARG A O 1
ATOM 2565 N N . LYS A 1 338 ? 3.443 19.947 35.644 1.00 85.88 338 LYS A N 1
ATOM 2566 C CA . LYS A 1 338 ? 2.331 20.766 35.136 1.00 85.88 338 LYS A CA 1
ATOM 2567 C C . LYS A 1 338 ? 1.219 20.915 36.170 1.00 85.88 338 LYS A C 1
ATOM 2569 O O . LYS A 1 338 ? 0.685 22.009 36.304 1.00 85.88 338 LYS A O 1
ATOM 2574 N N . GLU A 1 339 ? 0.908 19.858 36.913 1.00 87.19 339 GLU A N 1
ATOM 2575 C CA . GLU A 1 339 ? -0.096 19.902 37.981 1.00 87.19 339 GLU A CA 1
ATOM 2576 C C . GLU A 1 339 ? 0.362 20.763 39.161 1.00 87.19 339 GLU A C 1
ATOM 2578 O O . GLU A 1 339 ? -0.398 21.607 39.628 1.00 87.19 339 GLU A O 1
ATOM 2583 N N . LEU A 1 340 ? 1.627 20.646 39.581 1.00 87.00 340 LEU A N 1
ATOM 2584 C CA . LEU A 1 340 ? 2.194 21.513 40.620 1.00 87.00 340 LEU A CA 1
ATOM 2585 C C . LEU A 1 340 ? 2.255 22.983 40.184 1.00 87.00 340 LEU A C 1
ATOM 2587 O O . LEU A 1 340 ? 1.980 23.870 40.986 1.00 87.00 340 LEU A O 1
ATOM 2591 N N . ALA A 1 341 ? 2.568 23.254 38.913 1.00 81.19 341 ALA A N 1
ATOM 2592 C CA . ALA A 1 341 ? 2.526 24.612 38.374 1.00 81.19 341 ALA A CA 1
ATOM 2593 C C . ALA A 1 341 ? 1.094 25.173 38.319 1.00 81.19 341 ALA A C 1
ATOM 2595 O O . ALA A 1 341 ? 0.895 26.352 38.592 1.00 81.19 341 ALA A O 1
ATOM 2596 N N . ALA A 1 342 ? 0.096 24.340 38.007 1.00 78.62 342 ALA A N 1
ATOM 2597 C CA . ALA A 1 342 ? -1.308 24.743 38.015 1.00 78.62 342 ALA A CA 1
ATOM 2598 C C . ALA A 1 342 ? -1.819 25.028 39.438 1.00 78.62 342 ALA A C 1
ATOM 2600 O O . ALA A 1 342 ? -2.513 26.020 39.637 1.00 78.62 342 ALA A O 1
ATOM 2601 N N . ALA A 1 343 ? -1.425 24.214 40.423 1.00 78.12 343 ALA A N 1
ATOM 2602 C CA . ALA A 1 343 ? -1.783 24.400 41.830 1.00 78.12 343 ALA A CA 1
ATOM 2603 C C . ALA A 1 343 ? -1.088 25.607 42.486 1.00 78.12 343 ALA A C 1
ATOM 2605 O O . ALA A 1 343 ? -1.618 26.186 43.424 1.00 78.12 343 ALA A O 1
ATOM 2606 N N . ALA A 1 344 ? 0.089 26.013 42.000 1.00 73.19 344 ALA A N 1
ATOM 2607 C CA . ALA A 1 344 ? 0.778 27.214 42.481 1.00 73.19 344 ALA A CA 1
ATOM 2608 C C . ALA A 1 344 ? 0.192 28.527 41.921 1.00 73.19 344 ALA A C 1
ATOM 2610 O O . ALA A 1 344 ? 0.511 29.603 42.423 1.00 73.19 344 ALA A O 1
ATOM 2611 N N . CYS A 1 345 ? -0.632 28.453 40.871 1.00 66.50 345 CYS A N 1
ATOM 2612 C CA . CYS A 1 345 ? -1.309 29.604 40.267 1.00 66.50 345 CYS A CA 1
ATOM 2613 C C . CYS A 1 345 ? -2.775 29.767 40.713 1.00 66.50 345 CYS A C 1
ATOM 2615 O O . CYS A 1 345 ? -3.429 30.704 40.249 1.00 66.50 345 CYS A O 1
ATOM 2617 N N . SER A 1 346 ? -3.281 28.879 41.574 1.00 57.50 346 SER A N 1
ATOM 2618 C CA . SER A 1 346 ? -4.610 28.947 42.204 1.00 57.50 346 SER A CA 1
ATOM 2619 C C . SER A 1 346 ? -4.511 29.387 43.657 1.00 57.50 346 SER A C 1
ATOM 2621 O O . SER A 1 346 ? -5.300 30.265 44.058 1.00 57.50 346 SER A O 1
#

Solvent-accessible surface area (backbone atoms only — not comparable to full-atom values): 20987 Å² total; per-residue (Å²): 138,87,83,84,91,83,85,89,79,88,86,80,89,84,92,81,90,85,82,86,84,83,83,81,83,82,83,83,80,86,78,80,95,80,84,81,78,84,79,79,81,75,84,70,66,72,69,60,60,55,54,52,51,50,53,49,51,52,52,51,51,52,53,51,52,55,53,51,51,54,50,51,52,52,51,52,50,52,50,53,52,50,52,46,52,52,48,53,57,50,54,68,48,58,78,52,81,40,25,31,39,39,36,28,31,59,90,89,26,50,54,68,61,51,49,64,76,47,66,85,52,100,51,51,78,43,89,36,54,75,48,72,66,46,47,63,68,42,52,76,58,49,64,72,33,71,37,65,34,32,36,29,30,28,32,45,75,42,68,69,51,32,62,62,51,44,52,54,30,48,55,51,44,52,54,55,56,74,64,34,74,82,61,88,69,92,61,67,46,35,34,40,37,35,22,41,44,70,43,31,68,75,77,39,58,72,70,58,48,44,52,53,51,41,50,51,50,52,51,23,60,78,68,53,16,20,41,36,30,25,33,91,80,58,71,65,64,38,53,51,50,52,50,51,43,50,48,32,64,55,56,63,52,100,85,53,81,67,68,48,79,71,46,70,54,64,86,85,52,74,87,51,61,42,43,44,41,53,93,69,70,68,67,84,84,49,76,75,61,85,78,45,74,82,62,38,53,64,65,77,40,63,68,93,60,80,71,76,83,78,76,90,82,82,80,81,86,83,70,64,67,67,54,54,51,53,51,52,52,53,52,50,53,53,51,53,53,51,53,54,54,53,61,72,75,109

Organism: Perkinsus olseni (NCBI:txid32597)

Sequence (346 aa):
MPAELLEKTAPAEEKTTAAAAEPAAAEEQPVDPKLLPSAQTIAQPAGFVLEAQKKEAAAQQAAAAAAASNMEEHQQQQQLIWDKLIQDYLDSRHAARTTAAVFLGSKGSGKTSLIHKYLKLKAHLFDVGPSRTAWQLFEPISQRFNNIVVVVVVDLSQPSNIYSGAMDGLRVAHKILSKVSHSTAAAPRILLAATKQDQLSEIMDPNHARRLLDALRSICNHQQASLISLSLRSGDGGLKTFTSFLRANLFPTASAIPLIPQLLSNCSDYSKPLAISFGTDRLEGIEEPYGGWEVNLSKTFPTTKPSPPIDEEQQAGTGLEPRVAAIVEKEKAQLLRKELAAAACS

InterPro domains:
  IPR027417 P-loop containing nucleoside triphosphate hydrolase [G3DSA:3.40.50.300] (80-249)
  IPR027417 P-loop containing nucleoside triphosphate hydrolase [SSF52540] (102-237)

Secondary structure (DSSP, 8-state):
------------------------PPPPP----------------HHHHHHHHHHHHHHHHHHHHH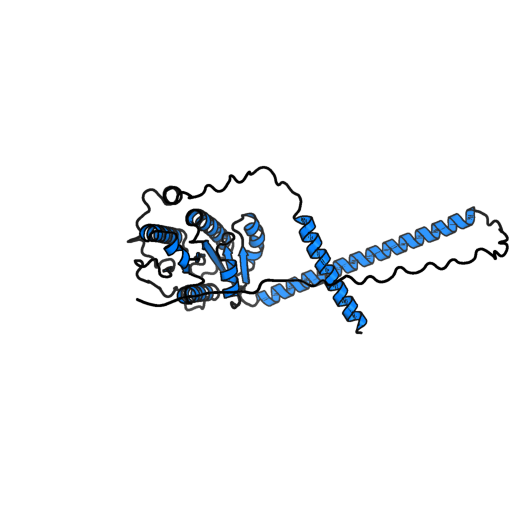HHHHHHHHHHHHHHHHHHHHHHHHHHHHTS--EEEEEEE-TTSSHHHHHHHHTTSSSEEEEE-SSHHHHHHHHHHHTT-SEEEEEEEEETT-HHHHHHHHHHHHHHHHHHHHHS------S--EEEEEE-HHHHHHHS-HHHHHHHHHHHHHHHHHTT-EEEEE-SSS-THHHHHHHHHHHHHHS--TT-----------TT-TTS--EE-TTT---TT----TT-HHHHHHHHS--SSPPPP---SS--S-SSHHHHHHHHHHHHHHHHHHHHHHHTT-

Foldseek 3Di:
DDDYDDDDDDDDDDDDDDDDDDDDDDDDDDDDPDDDDDPPPPDDPPVVVVVVVVVVVVVVVVVVVVVVVVVVVVVVVVVVVVVVVVVVVLVVCLVPQAFEEEEEFAPPLCRVVLVVVVVPDPHHYHDAYLDPVSLVVCQVVLQSHLAYAYEQGAELLCLLCRVVSVVSSLVSVVVSVVSHPDDPQPFQSYEYEYEPLVCNVVRDDLVVLLLSVLLVVVVCQVSQYWYKYDYPPPDDPSVVLVNQLCCCRRPPDPPDRSDSPQPPPVSSCSSDIHTGGHPRDDNVPSPQQPPDPVPDSCVVDPDPDPDPPPPPDDDDDDDPVVVVVVVVVVVVVVVVVVVVVVVVVD

Mean predicted aligned error: 18.37 Å

Nearest PDB structures (foldseek):
  7z8f-assembly1_r  TM=5.875E-01  e=4.648E-09  Homo sapiens
  3kyj-assembly1_B  TM=5.365E-01  e=7.522E-01  Cereibacter sphaeroides
  2iod-assembly1_A  TM=3.617E-01  e=3.636E-01  Vitis vinifera
  4dad-assembly1_A-2  TM=4.730E-01  e=8.491E-01  Burkholderia pseudomallei

pLDDT: mean 71.32, std 18.55, range [32.12, 95.56]

Radius of gyration: 33.49 Å; Cα contacts (8 Å, |Δi|>4): 344; chains: 1; bounding box: 61×54×114 Å